Protein AF-A0A0D5LYY1-F1 (afdb_monomer_lite)

Foldseek 3Di:
DQCLQVPLDDDLLVVLQQLLCQCQVVVDDLVVVLVVNLVRHPPRDPVPSPVSSCVSNCNVVPDDHDHDDQLVCCVVPVVVCPVLCVRVVLLVLDDPVCSSPVVPDDPVCCVVSVHDECVSHDDGRPSVVSNVVSVVVVVVVCPDPVNVVVVVVCCVVPVDPPPPPPPPPPPDPPDDDDDDDPDDDDDDDDDDDDDD

pLDDT: mean 85.74, std 16.88, range [37.94, 98.5]

Secondary structure (DSSP, 8-state):
-HHHHHHS---HHHHHHHHHIIIIIS---THHHHHHHHTT-TT--HHHHHHHHHHHTTTTSSS------HHHHHHHH-TT-HHHHHH-GGGTTS-HHHHS-GGG--HHHHHHHT--BTTTBPPPP-HHHHHHHHHHHHHHHTTSHHHHHHHHHHHHHHS-S----------PPPP---PPPS--------------

Structure (mmCIF, N/CA/C/O backbone):
data_AF-A0A0D5LYY1-F1
#
_entry.id   AF-A0A0D5LYY1-F1
#
loop_
_atom_site.group_PDB
_atom_site.id
_atom_site.type_symbol
_atom_site.label_atom_id
_atom_site.label_alt_id
_atom_site.label_comp_id
_atom_site.label_asym_id
_atom_site.label_entity_id
_atom_site.label_seq_id
_atom_site.pdbx_PDB_ins_code
_atom_site.Cartn_x
_atom_site.Cartn_y
_atom_site.Cartn_z
_atom_site.occupancy
_atom_site.B_iso_or_equiv
_atom_site.auth_seq_id
_atom_site.auth_comp_id
_atom_site.auth_asym_id
_atom_site.auth_atom_id
_atom_site.pdbx_PDB_model_num
ATOM 1 N N . MET A 1 1 ? -8.764 -4.644 2.116 1.00 96.25 1 MET A N 1
ATOM 2 C CA . MET A 1 1 ? -9.431 -5.472 1.081 1.00 96.25 1 MET A CA 1
ATOM 3 C C . MET A 1 1 ? -10.939 -5.626 1.282 1.00 96.25 1 MET A C 1
ATOM 5 O O . MET A 1 1 ? -11.635 -5.626 0.280 1.00 96.25 1 MET A O 1
ATOM 9 N N . ARG A 1 2 ? -11.463 -5.716 2.519 1.00 97.75 2 ARG A N 1
ATOM 10 C CA . ARG A 1 2 ? -12.898 -5.960 2.800 1.00 97.75 2 ARG A CA 1
ATOM 11 C C . ARG A 1 2 ? -13.870 -5.054 2.035 1.00 97.75 2 ARG A C 1
ATOM 13 O O . ARG A 1 2 ? -14.788 -5.572 1.420 1.00 97.75 2 ARG A O 1
ATOM 20 N N . SER A 1 3 ? -13.602 -3.744 1.993 1.00 97.81 3 SER A N 1
ATOM 21 C CA . SER A 1 3 ? -14.394 -2.798 1.191 1.00 97.81 3 SER A CA 1
ATOM 22 C C . SER A 1 3 ? -14.497 -3.214 -0.270 1.00 97.81 3 SER A C 1
ATOM 24 O O . SER A 1 3 ? -15.598 -3.414 -0.756 1.00 97.81 3 SER A O 1
ATOM 26 N N . LEU A 1 4 ? -13.359 -3.433 -0.933 1.00 98.25 4 LEU A N 1
ATOM 27 C CA . LEU A 1 4 ? -13.321 -3.851 -2.332 1.00 98.25 4 LEU A CA 1
ATOM 28 C C . LEU A 1 4 ? -14.062 -5.175 -2.561 1.00 98.25 4 LEU A C 1
ATOM 30 O O . LEU A 1 4 ? -14.814 -5.286 -3.516 1.00 98.25 4 LEU A O 1
ATOM 34 N N . ILE A 1 5 ? -13.878 -6.164 -1.686 1.00 98.50 5 ILE A N 1
ATOM 35 C CA . ILE A 1 5 ? -14.554 -7.464 -1.817 1.00 98.50 5 ILE A CA 1
ATOM 36 C C . ILE A 1 5 ? -16.078 -7.308 -1.709 1.00 98.50 5 ILE A C 1
ATOM 38 O O . ILE A 1 5 ? -16.810 -7.980 -2.426 1.00 98.50 5 ILE A O 1
ATOM 42 N N . ALA A 1 6 ? -16.553 -6.427 -0.828 1.00 98.25 6 ALA A N 1
ATOM 43 C CA . ALA A 1 6 ? -17.979 -6.234 -0.589 1.00 98.25 6 ALA A CA 1
ATOM 44 C C . ALA A 1 6 ? -18.660 -5.328 -1.626 1.00 98.25 6 ALA A C 1
ATOM 46 O O . ALA A 1 6 ? -19.819 -5.552 -1.957 1.00 98.25 6 ALA A O 1
ATOM 47 N N . THR A 1 7 ? -17.977 -4.285 -2.108 1.00 98.19 7 THR A N 1
ATOM 48 C CA . THR A 1 7 ? -18.578 -3.256 -2.977 1.00 98.19 7 THR A CA 1
ATOM 49 C C . THR A 1 7 ? -18.173 -3.373 -4.438 1.00 98.19 7 THR A C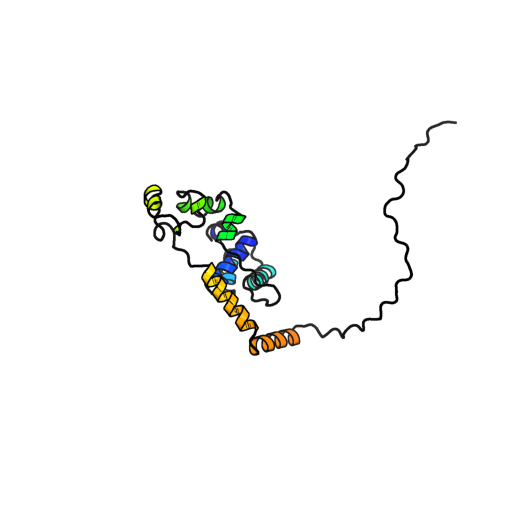 1
ATOM 51 O O . THR A 1 7 ? -18.798 -2.749 -5.289 1.00 98.19 7 THR A O 1
ATOM 54 N N . GLY A 1 8 ? -17.088 -4.089 -4.735 1.00 98.12 8 GLY A N 1
ATOM 55 C CA . GLY A 1 8 ? -16.479 -4.127 -6.060 1.00 98.12 8 GLY A CA 1
ATOM 56 C C . GLY A 1 8 ? -15.789 -2.828 -6.484 1.00 98.12 8 GLY A C 1
ATOM 57 O O . GLY A 1 8 ? -15.323 -2.722 -7.617 1.00 98.12 8 GLY A O 1
ATOM 58 N N . TRP A 1 9 ? -15.689 -1.832 -5.595 1.00 97.81 9 TRP A N 1
ATOM 59 C CA . TRP A 1 9 ? -15.168 -0.514 -5.948 1.00 97.81 9 TRP A CA 1
ATOM 60 C C . TRP A 1 9 ? -14.397 0.159 -4.812 1.00 97.81 9 TRP A C 1
ATOM 62 O O . TRP A 1 9 ? -14.837 0.209 -3.664 1.00 97.81 9 TRP A O 1
ATOM 72 N N . ILE A 1 10 ? -13.256 0.749 -5.170 1.00 97.31 10 ILE A N 1
ATOM 73 C CA . ILE A 1 10 ? -12.466 1.666 -4.339 1.00 97.31 10 ILE A CA 1
ATOM 74 C C . ILE A 1 10 ? -11.887 2.781 -5.219 1.00 97.31 10 ILE A C 1
ATOM 76 O O . ILE A 1 10 ? -11.694 2.597 -6.425 1.00 97.31 10 ILE A O 1
ATOM 80 N N . ASN A 1 11 ? -11.566 3.932 -4.626 1.00 95.31 11 ASN A N 1
ATOM 81 C CA . ASN A 1 11 ? -10.995 5.058 -5.367 1.00 95.31 11 ASN A CA 1
ATOM 82 C C . ASN A 1 11 ? -9.570 4.766 -5.884 1.00 95.31 11 ASN A C 1
ATOM 84 O O . ASN A 1 11 ? -8.878 3.862 -5.411 1.00 95.31 11 ASN A O 1
ATOM 88 N N . PHE A 1 12 ? -9.101 5.581 -6.832 1.00 93.56 12 PHE A N 1
ATOM 89 C CA . PHE A 1 12 ? -7.787 5.422 -7.468 1.00 93.56 12 PHE A CA 1
ATOM 90 C C . PHE A 1 12 ? -6.619 5.337 -6.472 1.00 93.56 12 PHE A C 1
ATOM 92 O O . PHE A 1 12 ? -5.717 4.516 -6.635 1.00 93.56 12 PHE A O 1
ATOM 99 N N . ARG A 1 13 ? -6.626 6.167 -5.425 1.00 93.81 13 ARG A N 1
ATOM 100 C CA . ARG A 1 13 ? -5.533 6.238 -4.448 1.00 93.81 13 ARG A CA 1
ATOM 101 C C . ARG A 1 13 ? -5.440 4.957 -3.623 1.00 93.81 13 ARG A C 1
ATOM 103 O O . ARG A 1 13 ? -4.344 4.448 -3.407 1.00 93.81 13 ARG A O 1
ATOM 110 N N . MET A 1 14 ? -6.583 4.380 -3.260 1.00 96.19 14 MET A N 1
ATOM 111 C CA . MET A 1 14 ? -6.645 3.070 -2.617 1.00 96.19 14 MET A CA 1
ATOM 112 C C . MET A 1 14 ? -6.189 1.945 -3.552 1.00 96.19 14 MET A C 1
ATOM 114 O O . MET A 1 14 ? -5.476 1.050 -3.107 1.00 96.19 14 MET A O 1
ATOM 118 N N . ARG A 1 15 ? -6.527 1.993 -4.850 1.00 96.56 15 ARG A N 1
ATOM 119 C CA . ARG A 1 15 ? -6.017 1.015 -5.834 1.00 96.56 15 ARG A CA 1
ATOM 120 C C . ARG A 1 15 ? -4.492 1.073 -5.926 1.00 96.56 15 ARG A C 1
ATOM 122 O O . ARG A 1 15 ? -3.829 0.042 -5.835 1.00 96.56 15 ARG A O 1
ATOM 129 N N . ALA A 1 16 ? -3.930 2.279 -6.020 1.00 95.44 16 ALA A N 1
ATOM 130 C CA . ALA A 1 16 ? -2.483 2.493 -6.024 1.00 95.44 16 ALA A CA 1
ATOM 131 C C . ALA A 1 16 ? -1.813 2.026 -4.718 1.00 95.44 16 ALA A C 1
ATOM 133 O O . ALA A 1 16 ? -0.714 1.470 -4.757 1.00 95.44 16 ALA A O 1
ATOM 134 N N . MET A 1 17 ? -2.483 2.202 -3.575 1.00 96.25 17 MET A N 1
ATOM 135 C CA . MET A 1 17 ? -2.038 1.692 -2.277 1.00 96.25 17 MET A CA 1
ATOM 136 C C . MET A 1 17 ? -1.996 0.161 -2.237 1.00 96.25 17 MET A C 1
ATOM 138 O O . MET A 1 17 ? -1.004 -0.391 -1.772 1.00 96.25 17 MET A O 1
ATOM 142 N N . LEU A 1 18 ? -3.014 -0.529 -2.763 1.00 97.19 18 LEU A N 1
ATOM 143 C CA . LEU A 1 18 ? -3.020 -1.995 -2.829 1.00 97.19 18 LEU A CA 1
ATOM 144 C C . LEU A 1 18 ? -1.884 -2.534 -3.701 1.00 97.19 18 LEU A C 1
ATOM 146 O O . LEU A 1 18 ? -1.183 -3.452 -3.283 1.00 97.19 18 LEU A O 1
ATOM 150 N N . ILE A 1 19 ? -1.662 -1.931 -4.873 1.00 97.19 19 ILE A N 1
ATOM 151 C CA . ILE A 1 19 ? -0.533 -2.305 -5.732 1.00 97.19 19 ILE A CA 1
ATOM 152 C C . ILE A 1 19 ? 0.796 -2.022 -5.036 1.00 97.19 19 ILE A C 1
ATOM 154 O O . ILE A 1 19 ? 1.646 -2.902 -5.002 1.00 97.19 19 ILE A O 1
ATOM 158 N N . SER A 1 20 ? 0.951 -0.852 -4.408 1.00 95.94 20 SER A N 1
ATOM 159 C CA . SER A 1 20 ? 2.178 -0.512 -3.677 1.00 95.94 20 SER A CA 1
ATOM 160 C C . SER A 1 20 ? 2.471 -1.499 -2.551 1.00 95.94 20 SER A C 1
ATOM 162 O O . SER A 1 20 ? 3.618 -1.898 -2.367 1.00 95.94 20 SER A O 1
ATOM 164 N N . HIS A 1 21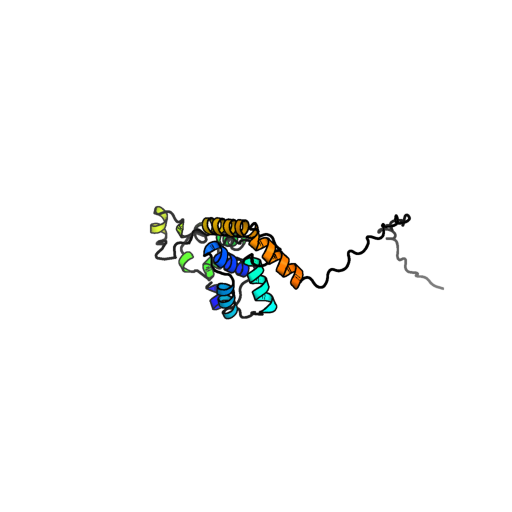 ? 1.441 -1.902 -1.806 1.00 96.31 21 HIS A N 1
ATOM 165 C CA . HIS A 1 21 ? 1.569 -2.898 -0.752 1.00 96.31 21 HIS A CA 1
ATOM 166 C C . HIS A 1 21 ? 1.991 -4.259 -1.312 1.00 96.31 21 HIS A C 1
ATOM 168 O O . HIS A 1 21 ? 2.935 -4.853 -0.804 1.00 96.31 21 HIS A O 1
ATOM 174 N N . ALA A 1 22 ? 1.374 -4.717 -2.402 1.00 96.88 22 ALA A N 1
ATOM 175 C CA . ALA A 1 22 ? 1.731 -5.987 -3.025 1.00 96.88 22 ALA A CA 1
ATOM 176 C C . ALA A 1 22 ? 3.163 -5.993 -3.594 1.00 96.88 22 ALA A C 1
ATOM 178 O O . ALA A 1 22 ? 3.910 -6.938 -3.366 1.00 96.88 22 ALA A O 1
ATOM 179 N N . THR A 1 23 ? 3.572 -4.943 -4.309 1.00 95.81 23 THR A N 1
ATOM 180 C CA . THR A 1 23 ? 4.859 -4.938 -5.023 1.00 95.81 23 THR A CA 1
ATOM 181 C C . THR A 1 23 ? 6.030 -4.522 -4.143 1.00 95.81 23 THR A C 1
ATOM 183 O O . THR A 1 23 ? 7.103 -5.098 -4.251 1.00 95.81 23 THR A O 1
ATOM 186 N N . PHE A 1 24 ? 5.845 -3.526 -3.273 1.00 95.69 24 PHE A N 1
ATOM 187 C CA . PHE A 1 24 ? 6.922 -2.984 -2.436 1.00 95.69 24 PHE A CA 1
ATOM 188 C C . PHE A 1 24 ? 6.827 -3.414 -0.976 1.00 95.69 24 PHE A C 1
ATOM 190 O O . PHE A 1 24 ? 7.827 -3.343 -0.281 1.00 95.69 24 PHE A O 1
ATOM 197 N N . GLY A 1 25 ? 5.655 -3.832 -0.500 1.00 95.50 25 GLY A N 1
ATOM 198 C CA . GLY A 1 25 ? 5.505 -4.390 0.845 1.00 95.50 25 GLY A CA 1
ATOM 199 C C . GLY A 1 25 ? 5.737 -5.896 0.901 1.00 95.50 25 GLY A C 1
ATOM 200 O O . GLY A 1 25 ? 6.230 -6.386 1.906 1.00 95.50 25 GLY A O 1
ATOM 201 N N . LEU A 1 26 ? 5.380 -6.620 -0.165 1.00 95.06 26 LEU A N 1
ATOM 202 C CA . LEU A 1 26 ? 5.454 -8.087 -0.219 1.00 95.06 26 LEU A CA 1
ATOM 203 C C . LEU A 1 26 ? 6.391 -8.616 -1.318 1.00 95.06 26 LEU A C 1
ATOM 205 O O . LEU A 1 26 ? 6.574 -9.825 -1.425 1.00 95.06 26 LEU A O 1
ATOM 209 N N . GLY A 1 27 ? 6.954 -7.745 -2.162 1.00 94.19 27 GLY A N 1
ATOM 210 C CA . GLY A 1 27 ? 7.862 -8.157 -3.240 1.00 94.19 27 GLY A CA 1
ATOM 211 C C . GLY A 1 27 ? 7.199 -8.937 -4.380 1.00 94.19 27 GLY A C 1
ATOM 212 O O . GLY A 1 27 ? 7.883 -9.623 -5.137 1.00 94.19 27 GLY A O 1
ATOM 213 N N . LEU A 1 28 ? 5.870 -8.875 -4.518 1.00 96.06 28 LEU A N 1
ATOM 214 C CA . LEU A 1 28 ? 5.150 -9.644 -5.533 1.00 96.06 28 LEU A CA 1
ATOM 215 C C . LEU A 1 28 ? 5.335 -9.042 -6.929 1.00 96.06 28 LEU A C 1
ATOM 217 O O . LEU A 1 28 ? 5.277 -7.823 -7.121 1.00 96.06 28 LEU A O 1
ATOM 221 N N . HIS A 1 29 ? 5.466 -9.906 -7.938 1.00 95.69 29 HIS A N 1
ATOM 222 C CA . HIS A 1 29 ? 5.409 -9.474 -9.331 1.00 95.69 29 HIS A CA 1
ATOM 223 C C . HIS A 1 29 ? 4.020 -8.905 -9.644 1.00 95.69 29 HIS A C 1
ATOM 225 O O . HIS A 1 29 ? 3.015 -9.549 -9.360 1.00 95.69 29 HIS A O 1
ATOM 231 N N . TRP A 1 30 ? 3.958 -7.722 -10.265 1.00 95.69 30 TRP A N 1
ATOM 232 C CA . TRP A 1 30 ? 2.731 -6.925 -10.442 1.00 95.69 30 TRP A CA 1
ATOM 233 C C . TRP A 1 30 ? 1.571 -7.655 -11.130 1.00 95.69 30 TRP A C 1
ATOM 235 O O . TRP A 1 30 ? 0.412 -7.295 -10.930 1.00 95.69 30 TRP A O 1
ATOM 245 N N . TYR A 1 31 ? 1.874 -8.663 -11.947 1.00 97.12 31 TYR A N 1
ATOM 246 C CA . TYR A 1 31 ? 0.876 -9.402 -12.714 1.00 97.12 31 TYR A CA 1
ATOM 247 C C . TYR A 1 31 ? -0.096 -10.186 -11.819 1.00 97.12 31 TYR A C 1
ATOM 249 O O . TYR A 1 31 ? -1.302 -10.148 -12.047 1.00 97.12 31 TYR A O 1
ATOM 257 N N . GLU A 1 32 ? 0.402 -10.815 -10.752 1.00 97.44 32 GLU A N 1
ATOM 258 C CA . GLU A 1 32 ? -0.414 -11.581 -9.798 1.00 97.44 32 GLU A CA 1
ATOM 259 C C . GLU A 1 32 ? -1.477 -10.710 -9.088 1.00 97.44 32 GLU A C 1
ATOM 261 O O . GLU A 1 32 ? -2.675 -10.997 -9.210 1.00 97.44 32 GLU A O 1
ATOM 266 N N . PRO A 1 33 ? -1.121 -9.591 -8.416 1.00 97.69 33 PRO A N 1
ATOM 267 C CA . PRO A 1 33 ? -2.115 -8.701 -7.829 1.00 97.69 33 PRO A CA 1
ATOM 268 C C . PRO A 1 33 ? -2.985 -8.021 -8.895 1.00 97.69 33 PRO A C 1
ATOM 270 O O . PRO A 1 33 ? -4.155 -7.762 -8.621 1.00 97.69 33 PRO A O 1
ATOM 273 N N . ALA A 1 34 ? -2.484 -7.773 -10.115 1.00 97.88 34 ALA A N 1
ATOM 274 C CA . ALA A 1 34 ? -3.314 -7.253 -11.204 1.00 97.88 34 ALA A CA 1
ATOM 275 C C . ALA A 1 34 ? -4.463 -8.211 -11.544 1.00 97.88 34 ALA A C 1
ATOM 277 O O . ALA A 1 34 ? -5.607 -7.766 -11.643 1.00 97.88 34 ALA A O 1
ATOM 278 N N . LEU A 1 35 ? -4.175 -9.507 -11.694 1.00 98.06 35 LEU A N 1
ATOM 279 C CA . LEU A 1 35 ? -5.185 -10.529 -11.973 1.00 98.06 35 LEU A CA 1
ATOM 280 C C . LEU A 1 35 ? -6.162 -10.702 -10.814 1.00 98.06 35 LEU A C 1
ATOM 282 O O . LEU A 1 35 ? -7.363 -10.837 -11.039 1.00 98.06 35 LEU A O 1
ATOM 286 N N . HIS A 1 36 ? -5.664 -10.687 -9.577 1.00 98.12 36 HIS A N 1
ATOM 287 C CA . HIS A 1 36 ? -6.523 -10.784 -8.402 1.00 98.12 36 HIS A CA 1
ATOM 288 C C . HIS A 1 36 ? -7.508 -9.611 -8.331 1.00 98.12 36 HIS A C 1
ATOM 290 O O . HIS A 1 36 ? -8.710 -9.823 -8.204 1.00 98.12 36 HIS A O 1
ATOM 296 N N . LEU A 1 37 ? -7.016 -8.378 -8.475 1.00 98.12 37 LEU A N 1
ATOM 297 C CA . LEU A 1 37 ? -7.851 -7.181 -8.406 1.00 98.12 37 LEU A CA 1
ATOM 298 C C . LEU A 1 37 ? -8.830 -7.073 -9.581 1.00 98.12 37 LEU A C 1
ATOM 300 O O . LEU A 1 37 ? -9.963 -6.649 -9.378 1.00 98.12 37 LEU A O 1
ATOM 304 N N . ALA A 1 38 ? -8.436 -7.508 -10.782 1.00 97.75 38 ALA A N 1
ATOM 305 C CA . ALA A 1 38 ? -9.315 -7.531 -11.954 1.00 97.75 38 ALA A CA 1
ATOM 306 C C . ALA A 1 38 ? -10.601 -8.341 -11.717 1.00 97.75 38 ALA A C 1
ATOM 308 O O . ALA A 1 38 ? -11.657 -7.972 -12.213 1.00 97.75 38 ALA A O 1
ATOM 309 N N . ARG A 1 39 ? -10.527 -9.416 -10.920 1.00 98.06 39 ARG A N 1
ATOM 310 C CA . ARG A 1 39 ? -11.686 -10.258 -10.571 1.00 98.06 39 ARG A CA 1
ATOM 311 C C . ARG A 1 39 ? -12.615 -9.627 -9.533 1.00 98.06 39 ARG A C 1
ATOM 313 O O . ARG A 1 39 ? -13.723 -10.116 -9.354 1.00 98.06 39 ARG A O 1
ATOM 320 N N . LEU A 1 40 ? -12.155 -8.598 -8.820 1.00 98.25 40 LEU A N 1
ATOM 321 C CA . LEU A 1 40 ? -12.923 -7.936 -7.764 1.00 98.25 40 LEU A CA 1
ATOM 322 C C . LEU A 1 40 ? -13.612 -6.659 -8.248 1.00 98.25 40 LEU A C 1
ATOM 324 O O . LEU A 1 40 ? -14.617 -6.266 -7.670 1.00 98.25 40 LEU A O 1
ATOM 328 N N . PHE A 1 41 ? -13.069 -5.989 -9.264 1.00 98.38 41 PHE A N 1
ATOM 329 C CA . PHE A 1 41 ? -13.588 -4.700 -9.709 1.00 98.38 41 PHE A CA 1
ATOM 330 C C . PHE A 1 41 ? -14.844 -4.839 -10.572 1.00 98.38 41 PHE A C 1
ATOM 332 O O . PHE A 1 41 ? -14.814 -5.462 -11.630 1.00 98.38 41 PHE A O 1
ATOM 339 N N . THR A 1 42 ? -15.929 -4.176 -10.170 1.00 97.88 42 THR A N 1
ATOM 340 C CA . THR A 1 42 ? -17.150 -4.059 -10.989 1.00 97.88 42 THR A CA 1
ATOM 341 C C . THR A 1 42 ? -16.969 -3.100 -12.162 1.00 97.88 42 THR A C 1
ATOM 343 O O . THR A 1 42 ? -17.692 -3.186 -13.147 1.00 97.88 42 THR A O 1
ATOM 346 N N . ASP A 1 43 ? -16.001 -2.187 -12.057 1.00 97.38 43 ASP A N 1
ATOM 347 C CA . ASP A 1 43 ? -15.598 -1.232 -13.091 1.00 97.38 43 ASP A CA 1
ATOM 348 C C . ASP A 1 43 ? -14.326 -1.674 -13.832 1.00 97.38 43 ASP A C 1
ATOM 350 O O . ASP A 1 43 ? -13.559 -0.842 -14.320 1.00 97.38 43 ASP A O 1
ATOM 354 N N . PHE A 1 44 ? -14.063 -2.985 -13.881 1.00 97.69 44 PHE A N 1
ATOM 355 C CA . PHE A 1 44 ? -12.888 -3.516 -14.557 1.00 97.69 44 PHE A CA 1
ATOM 356 C C . PHE A 1 44 ? -12.921 -3.208 -16.056 1.00 97.69 44 PHE A C 1
ATOM 358 O O . PHE A 1 44 ? -13.800 -3.658 -16.790 1.00 97.69 44 PHE A O 1
ATOM 365 N N . GLU A 1 45 ? -11.890 -2.506 -16.515 1.00 97.62 45 GLU A N 1
ATOM 366 C CA . GLU A 1 45 ? -11.606 -2.309 -17.929 1.00 97.62 45 GLU A CA 1
ATOM 367 C C . GLU A 1 45 ? -10.105 -2.575 -18.149 1.00 97.62 45 GLU A C 1
ATOM 369 O O . GLU A 1 45 ? -9.269 -1.946 -17.488 1.00 97.62 45 GLU A O 1
ATOM 374 N N . PRO A 1 46 ? -9.726 -3.540 -19.008 1.00 97.12 46 PRO A N 1
ATOM 375 C CA . PRO A 1 46 ? -8.335 -3.970 -19.149 1.00 97.12 46 PRO A CA 1
ATOM 376 C C . PRO A 1 46 ? -7.404 -2.873 -19.688 1.00 97.12 46 PRO A C 1
ATOM 378 O O . PRO A 1 46 ? -6.248 -2.803 -19.258 1.00 97.12 46 PRO A O 1
ATOM 381 N N . GLY A 1 47 ? -7.883 -2.015 -20.594 1.00 96.94 47 GLY A N 1
ATOM 382 C CA . GLY A 1 47 ? -7.126 -0.903 -21.173 1.00 96.94 47 GLY A CA 1
ATOM 383 C C . GLY A 1 47 ? -6.738 0.180 -20.162 1.00 96.94 47 GLY A C 1
ATOM 384 O O . GLY A 1 47 ? -5.733 0.864 -20.346 1.00 96.94 47 GLY A O 1
ATOM 385 N N . ILE A 1 48 ? -7.477 0.304 -19.063 1.00 95.38 48 ILE A N 1
ATOM 386 C CA . ILE A 1 48 ? -7.206 1.219 -17.957 1.00 95.38 48 ILE A CA 1
ATOM 387 C C . ILE A 1 48 ? -6.452 0.488 -16.844 1.00 95.38 48 ILE A C 1
ATOM 389 O O . ILE A 1 48 ? -5.428 0.979 -16.361 1.00 95.38 48 ILE A O 1
ATOM 393 N N . HIS A 1 49 ? -6.925 -0.694 -16.445 1.00 97.12 49 HIS A N 1
ATOM 394 C CA . HIS A 1 49 ? -6.428 -1.417 -15.273 1.00 97.12 49 HIS A CA 1
ATOM 395 C C . HIS A 1 49 ? -4.958 -1.806 -15.406 1.00 97.12 49 HIS A C 1
ATOM 397 O O . HIS A 1 49 ? -4.150 -1.457 -14.545 1.00 97.12 49 HIS A O 1
ATOM 403 N N . TYR A 1 50 ? -4.574 -2.495 -16.483 1.00 96.69 50 TYR A N 1
ATOM 404 C CA . TYR A 1 50 ? -3.207 -3.008 -16.597 1.00 96.69 50 TYR A CA 1
ATOM 405 C C . TYR A 1 50 ? -2.155 -1.897 -16.713 1.00 96.69 50 TYR A C 1
ATOM 407 O O . TYR A 1 50 ? -1.175 -1.958 -15.963 1.00 96.69 50 TYR A O 1
ATOM 415 N N . PRO A 1 51 ? -2.337 -0.847 -17.541 1.00 94.06 51 PRO A N 1
ATOM 416 C CA . PRO A 1 51 ? -1.386 0.262 -17.578 1.00 94.06 51 PRO A CA 1
ATOM 417 C C . PRO A 1 51 ? -1.279 0.998 -16.239 1.00 94.06 51 PRO A C 1
ATOM 419 O O . PRO A 1 51 ? -0.177 1.365 -15.822 1.00 94.06 51 PRO A O 1
ATOM 422 N N . GLN A 1 52 ? -2.396 1.178 -15.523 1.00 93.44 52 GLN A N 1
ATOM 423 C CA . GLN A 1 52 ? -2.374 1.781 -14.191 1.00 93.44 52 GLN A CA 1
ATOM 424 C C . GLN A 1 52 ? -1.604 0.915 -13.191 1.00 93.44 52 GLN A C 1
ATOM 426 O O . GLN A 1 52 ? -0.749 1.441 -12.477 1.00 93.44 52 GLN A O 1
ATOM 431 N N . VAL A 1 53 ? -1.843 -0.399 -13.155 1.00 95.62 53 VAL A N 1
ATOM 432 C CA . VAL A 1 53 ? -1.110 -1.305 -12.261 1.00 95.62 53 VAL A CA 1
ATOM 433 C C . VAL A 1 53 ? 0.382 -1.309 -12.587 1.00 95.62 53 VAL A C 1
ATOM 435 O O . VAL A 1 53 ? 1.197 -1.155 -11.681 1.00 95.62 53 VAL A O 1
ATOM 438 N N . GLN A 1 54 ? 0.757 -1.404 -13.864 1.00 94.12 54 GLN A N 1
ATOM 439 C CA . GLN A 1 54 ? 2.156 -1.350 -14.295 1.00 94.12 54 GLN A CA 1
ATOM 440 C C . GLN A 1 54 ? 2.836 -0.043 -13.879 1.00 94.12 54 GLN A C 1
ATOM 442 O O . GLN A 1 54 ? 3.976 -0.056 -13.412 1.00 94.12 54 GLN A O 1
ATOM 447 N N . MET A 1 55 ? 2.140 1.089 -14.008 1.00 92.38 55 MET A N 1
ATOM 448 C CA . MET A 1 55 ? 2.662 2.380 -13.570 1.00 92.38 55 MET A CA 1
ATOM 449 C C . MET A 1 55 ? 2.900 2.402 -12.053 1.00 92.38 55 MET A C 1
ATOM 451 O O . MET A 1 55 ? 3.970 2.826 -11.618 1.00 92.38 55 MET A O 1
ATOM 455 N N . GLN A 1 56 ? 1.941 1.927 -11.251 1.00 93.25 56 GLN A N 1
ATOM 456 C CA . GLN A 1 56 ? 2.053 1.934 -9.785 1.00 93.25 56 GLN A CA 1
ATOM 457 C C . GLN A 1 56 ? 3.045 0.896 -9.252 1.00 93.25 56 GLN A C 1
ATOM 459 O O . GLN A 1 56 ? 3.678 1.122 -8.227 1.00 93.25 56 GLN A O 1
ATOM 464 N N . ALA A 1 57 ? 3.243 -0.203 -9.974 1.00 93.94 57 ALA A N 1
ATOM 465 C CA . ALA A 1 57 ? 4.267 -1.197 -9.681 1.00 93.94 57 ALA A CA 1
ATOM 466 C C . ALA A 1 57 ? 5.687 -0.747 -10.071 1.00 93.94 57 ALA A C 1
ATOM 468 O O . ALA A 1 57 ? 6.661 -1.432 -9.770 1.00 93.94 57 ALA A O 1
ATOM 469 N N . GLY A 1 58 ? 5.829 0.380 -10.780 1.00 90.31 58 GLY A N 1
ATOM 470 C CA . GLY A 1 58 ? 7.116 0.834 -11.304 1.00 90.31 58 GLY A CA 1
ATOM 471 C C . GLY A 1 58 ? 7.618 0.046 -12.521 1.00 90.31 58 GLY A C 1
ATOM 472 O O . GLY A 1 58 ? 8.809 0.101 -12.822 1.00 90.31 58 GLY A O 1
ATOM 473 N N . ALA A 1 59 ? 6.745 -0.658 -13.241 1.00 88.44 59 ALA A N 1
ATOM 474 C CA . ALA A 1 59 ? 7.115 -1.475 -14.398 1.00 88.44 59 ALA A CA 1
ATOM 475 C C . ALA A 1 59 ? 7.343 -0.655 -15.684 1.00 88.44 59 ALA A C 1
ATOM 477 O O . ALA A 1 59 ? 8.071 -1.093 -16.567 1.00 88.44 59 ALA A O 1
ATOM 478 N N . THR A 1 60 ? 6.767 0.548 -15.802 1.00 81.31 60 THR A N 1
ATOM 479 C CA . THR A 1 60 ? 6.807 1.333 -17.054 1.00 81.31 60 THR A CA 1
ATOM 480 C C . THR A 1 60 ? 8.105 2.118 -17.281 1.00 81.31 60 THR A C 1
ATOM 482 O O . THR A 1 60 ? 8.299 2.658 -18.365 1.00 81.31 60 THR A O 1
ATOM 485 N N . GLY A 1 61 ? 8.993 2.220 -16.283 1.00 68.75 61 GLY A N 1
ATOM 486 C CA . GLY A 1 61 ? 10.335 2.821 -16.404 1.00 68.75 61 GLY A CA 1
ATOM 487 C C . GLY A 1 61 ? 10.411 4.333 -16.692 1.00 68.75 61 GLY A C 1
ATOM 488 O O . GLY A 1 61 ? 11.470 4.923 -16.502 1.00 68.75 61 GLY A O 1
ATOM 489 N N . THR A 1 62 ? 9.315 4.976 -17.101 1.00 65.25 62 THR A N 1
ATOM 490 C CA . THR A 1 62 ? 9.268 6.381 -17.550 1.00 65.25 62 THR A CA 1
ATOM 491 C C . THR A 1 62 ? 8.975 7.385 -16.439 1.00 65.25 62 THR A C 1
ATOM 493 O O . THR A 1 62 ? 9.452 8.516 -16.484 1.00 65.25 62 THR A O 1
ATOM 496 N N . ASN A 1 63 ? 8.207 6.981 -15.427 1.00 69.44 63 ASN A N 1
ATOM 497 C CA . ASN A 1 63 ? 7.814 7.844 -14.316 1.00 69.44 63 ASN A CA 1
ATOM 498 C C .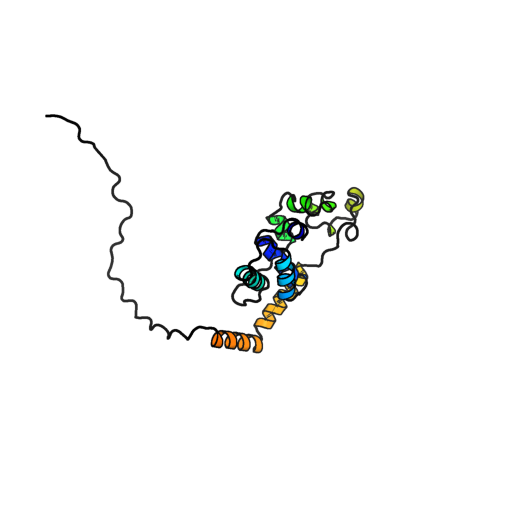 ASN A 1 63 ? 8.677 7.601 -13.075 1.00 69.44 63 ASN A C 1
ATOM 500 O O . ASN A 1 63 ? 9.169 6.493 -12.834 1.00 69.44 63 ASN A O 1
ATOM 504 N N . ALA A 1 64 ? 8.806 8.640 -12.245 1.00 76.94 64 ALA A N 1
ATOM 505 C CA . ALA A 1 64 ? 9.363 8.495 -10.907 1.00 76.94 64 ALA A CA 1
ATOM 506 C C . ALA A 1 64 ? 8.580 7.427 -10.129 1.00 76.94 64 ALA A C 1
ATOM 508 O O . ALA A 1 64 ? 7.350 7.372 -10.192 1.00 76.94 64 ALA A O 1
ATOM 509 N N . LEU A 1 65 ? 9.303 6.582 -9.395 1.00 85.19 65 LEU A N 1
ATOM 510 C CA . LEU A 1 65 ? 8.722 5.484 -8.634 1.00 85.19 65 LEU A CA 1
ATOM 511 C C . LEU A 1 65 ? 7.870 6.034 -7.483 1.00 85.19 65 LEU A C 1
ATOM 513 O O . LEU A 1 65 ? 8.399 6.577 -6.512 1.00 85.19 65 LEU A O 1
ATOM 517 N N . ARG A 1 66 ? 6.548 5.901 -7.594 1.00 87.94 66 ARG A N 1
ATOM 518 C CA . ARG A 1 66 ? 5.594 6.332 -6.566 1.00 87.94 66 ARG A CA 1
ATOM 519 C C . ARG A 1 66 ? 5.192 5.131 -5.729 1.00 87.94 66 ARG A C 1
ATOM 521 O O . ARG A 1 66 ? 4.661 4.168 -6.260 1.00 87.94 66 ARG A O 1
ATOM 528 N N . VAL A 1 67 ? 5.440 5.203 -4.425 1.00 92.69 67 VAL A N 1
ATOM 529 C CA . VAL A 1 67 ? 5.084 4.135 -3.483 1.00 92.69 67 VAL A CA 1
ATOM 530 C C . VAL A 1 67 ? 4.217 4.716 -2.389 1.00 92.69 67 VAL A C 1
ATOM 532 O O . VAL A 1 67 ? 4.624 5.650 -1.697 1.00 92.69 67 VAL A O 1
ATOM 535 N N . TYR A 1 68 ? 3.018 4.166 -2.263 1.00 94.50 68 TYR A N 1
ATOM 536 C CA . TYR A 1 68 ? 1.991 4.641 -1.351 1.00 94.50 68 TYR A CA 1
ATOM 537 C C . TYR A 1 68 ? 2.095 3.878 -0.032 1.00 94.50 68 TYR A C 1
ATOM 539 O O . TYR A 1 68 ? 1.855 2.675 0.003 1.00 94.50 68 TYR A O 1
ATOM 547 N N . ASN A 1 69 ? 2.457 4.582 1.044 1.00 92.81 69 ASN A N 1
ATOM 548 C CA . ASN A 1 69 ? 2.509 4.010 2.389 1.00 92.81 69 ASN A CA 1
ATOM 549 C C . ASN A 1 69 ? 1.089 3.899 2.975 1.00 92.81 69 ASN A C 1
ATOM 551 O O . ASN A 1 69 ? 0.469 4.949 3.160 1.00 92.81 69 ASN A O 1
ATOM 555 N N . PRO A 1 70 ? 0.581 2.687 3.286 1.00 92.00 70 PRO A N 1
ATOM 556 C CA . PRO A 1 70 ? -0.775 2.499 3.801 1.00 92.00 70 PRO A CA 1
ATOM 557 C C . PRO A 1 70 ? -1.078 3.290 5.074 1.00 92.00 70 PRO A C 1
ATOM 559 O O . PRO A 1 70 ? -2.175 3.820 5.215 1.00 92.00 70 PRO A O 1
ATOM 562 N N . ILE A 1 71 ? -0.090 3.428 5.959 1.00 91.81 71 ILE A N 1
ATOM 563 C CA . ILE A 1 71 ? -0.229 4.191 7.200 1.00 91.81 71 ILE A CA 1
ATOM 564 C C . ILE A 1 71 ? -0.459 5.663 6.899 1.00 91.81 71 ILE A C 1
ATOM 566 O O . ILE A 1 71 ? -1.441 6.244 7.348 1.00 91.81 71 ILE A O 1
ATOM 570 N N . LYS A 1 72 ? 0.409 6.241 6.067 1.00 93.12 72 LYS A N 1
ATOM 571 C CA . LYS A 1 72 ? 0.269 7.636 5.659 1.00 93.12 72 LYS A CA 1
ATOM 572 C C . LYS A 1 72 ? -1.045 7.874 4.911 1.00 93.12 72 LYS A C 1
ATOM 574 O O . LYS A 1 72 ? -1.638 8.935 5.032 1.00 93.12 72 LYS A O 1
ATOM 579 N N . GLN A 1 73 ? -1.510 6.899 4.125 1.00 93.12 73 GLN A N 1
ATOM 580 C CA . GLN A 1 73 ? -2.805 7.011 3.453 1.00 93.12 73 GLN A CA 1
ATOM 581 C C . GLN A 1 73 ? -3.968 7.072 4.440 1.00 93.12 73 GLN A C 1
ATOM 583 O O . GLN A 1 73 ? -4.868 7.878 4.219 1.00 93.12 73 GLN A O 1
ATOM 588 N N . ALA A 1 74 ? -3.940 6.257 5.497 1.00 91.94 74 ALA A N 1
ATOM 589 C CA . ALA A 1 74 ? -4.940 6.309 6.555 1.00 91.94 74 ALA A CA 1
ATOM 590 C C . ALA A 1 74 ? -4.895 7.658 7.289 1.00 91.94 74 ALA A C 1
ATOM 592 O O . ALA A 1 74 ? -5.917 8.323 7.378 1.00 91.94 74 ALA A O 1
ATOM 593 N N . GLU A 1 75 ? -3.711 8.113 7.706 1.00 92.06 75 GLU A N 1
ATOM 594 C CA . GLU A 1 75 ? -3.535 9.403 8.395 1.00 92.06 75 GLU A CA 1
ATOM 595 C C . GLU A 1 75 ? -4.005 10.598 7.538 1.00 92.06 75 GLU A C 1
ATOM 597 O O . GLU A 1 75 ? -4.682 11.490 8.037 1.00 92.06 75 GLU A O 1
ATOM 602 N N . ASP A 1 76 ? -3.683 10.607 6.239 1.00 93.88 76 ASP A N 1
ATOM 603 C CA . ASP A 1 76 ? -4.005 11.727 5.347 1.00 93.88 76 ASP A CA 1
ATOM 604 C C . ASP A 1 76 ? -5.473 11.714 4.849 1.00 93.88 76 ASP A C 1
ATOM 606 O O . ASP A 1 76 ? -5.982 12.763 4.461 1.00 93.88 76 ASP A O 1
ATOM 610 N N . ASN A 1 77 ? -6.132 10.546 4.752 1.00 94.31 77 ASN A N 1
ATOM 611 C CA . ASN A 1 77 ? -7.425 10.399 4.045 1.00 94.31 77 ASN A CA 1
ATOM 612 C C . ASN A 1 77 ? -8.550 9.775 4.886 1.00 94.31 77 ASN A C 1
ATOM 614 O O . ASN A 1 77 ? -9.681 9.716 4.410 1.00 94.31 77 ASN A O 1
ATOM 618 N N . ASP A 1 78 ? -8.255 9.299 6.093 1.00 94.75 78 ASP A N 1
ATOM 619 C CA . ASP A 1 78 ? -9.234 8.800 7.064 1.00 94.75 78 ASP A CA 1
ATOM 620 C C . ASP A 1 78 ? -8.943 9.403 8.454 1.00 94.75 78 ASP A C 1
ATOM 622 O O . ASP A 1 78 ? -8.694 8.657 9.404 1.00 94.75 78 ASP A O 1
ATOM 626 N N . PRO A 1 79 ? -8.912 10.750 8.588 1.00 94.75 79 PRO A N 1
ATOM 627 C CA . PRO A 1 79 ? -8.4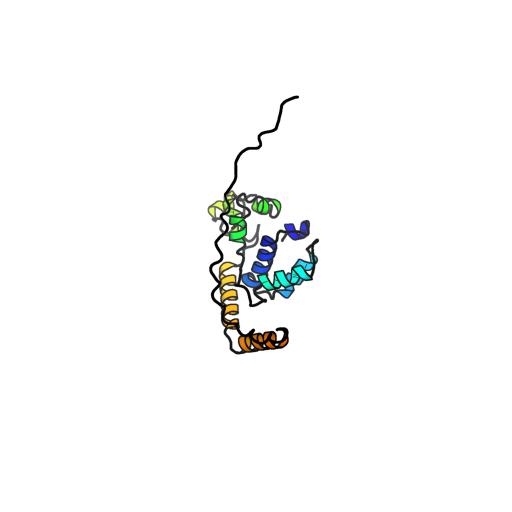86 11.419 9.820 1.00 94.75 79 PRO A CA 1
ATOM 628 C C . PRO A 1 79 ? -9.363 11.059 11.024 1.00 94.75 79 PRO A C 1
ATOM 630 O O . PRO A 1 79 ? -8.846 10.952 12.129 1.00 94.75 79 PRO A O 1
ATOM 633 N N . ASP A 1 80 ? -10.655 10.809 10.798 1.00 95.12 80 ASP A N 1
ATOM 634 C CA . ASP A 1 80 ? -11.622 10.409 11.828 1.00 95.12 80 ASP A CA 1
ATOM 635 C C . ASP A 1 80 ? -11.731 8.877 11.987 1.00 95.12 80 ASP A C 1
ATOM 637 O O . ASP A 1 80 ? -12.452 8.368 12.850 1.00 95.12 80 ASP A O 1
ATOM 641 N N . GLY A 1 81 ? -11.003 8.107 11.167 1.00 94.12 81 GLY A N 1
ATOM 642 C CA . GLY A 1 81 ? -10.975 6.645 11.223 1.00 94.12 81 GLY A CA 1
ATOM 643 C C . GLY A 1 81 ? -12.305 5.977 10.864 1.00 94.12 81 GLY A C 1
ATOM 644 O O . GLY A 1 81 ? -12.542 4.835 11.276 1.00 94.12 81 GLY A O 1
ATOM 645 N N . GLU A 1 82 ? -13.200 6.677 10.164 1.00 95.69 82 GLU A N 1
ATOM 646 C CA . GLU A 1 82 ? -14.529 6.189 9.794 1.00 95.69 82 GLU A CA 1
ATOM 647 C C . GLU A 1 82 ? -14.450 5.045 8.785 1.00 95.69 82 GLU A C 1
ATOM 649 O O . GLU A 1 82 ? -15.204 4.068 8.880 1.00 95.69 82 GLU A O 1
ATOM 654 N N . PHE A 1 83 ? -13.532 5.139 7.819 1.00 95.62 83 PHE A N 1
ATOM 655 C CA . PHE A 1 83 ? -13.359 4.093 6.822 1.00 95.62 83 PHE A CA 1
ATOM 656 C C . PHE A 1 83 ? -12.846 2.811 7.482 1.00 95.62 83 PHE A C 1
ATOM 658 O O . PHE A 1 83 ? -13.397 1.729 7.245 1.00 95.62 83 PHE A O 1
ATOM 665 N N . VAL A 1 84 ? -11.825 2.922 8.339 1.00 95.25 84 VAL A N 1
ATOM 666 C CA . VAL A 1 84 ? -11.311 1.786 9.115 1.00 95.25 84 VAL A CA 1
ATOM 667 C C . VAL A 1 84 ? -12.394 1.219 10.030 1.00 95.25 84 VAL A C 1
ATOM 669 O O . VAL A 1 84 ? -12.592 0.009 10.025 1.00 95.25 84 VAL A O 1
ATOM 672 N N . ALA A 1 85 ? -13.150 2.056 10.745 1.00 95.00 85 ALA A N 1
ATOM 673 C CA . ALA A 1 85 ? -14.222 1.600 11.630 1.00 95.00 85 ALA A CA 1
ATOM 674 C C . ALA A 1 85 ? -15.307 0.804 10.890 1.00 95.00 85 ALA A C 1
ATOM 676 O O . ALA A 1 85 ? -15.762 -0.232 11.374 1.00 95.00 85 ALA A O 1
ATOM 677 N N . ARG A 1 86 ? -15.696 1.260 9.694 1.00 96.69 86 ARG A N 1
ATOM 678 C CA . ARG A 1 86 ? -16.713 0.595 8.871 1.00 96.69 86 ARG A CA 1
ATOM 679 C C . ARG A 1 86 ? -16.258 -0.771 8.368 1.00 96.69 86 ARG A C 1
ATOM 681 O O . ARG A 1 86 ? -17.047 -1.710 8.345 1.00 96.69 86 ARG A O 1
ATOM 688 N N . TRP A 1 87 ? -15.014 -0.873 7.904 1.00 97.06 87 TRP A N 1
ATOM 689 C CA . TRP A 1 87 ? -14.535 -2.068 7.205 1.00 97.06 87 TRP A CA 1
ATOM 690 C C . TRP A 1 87 ? -13.719 -3.017 8.081 1.00 97.06 87 TRP A C 1
ATOM 692 O O . TRP A 1 87 ? -13.544 -4.178 7.711 1.00 97.06 87 TRP A O 1
ATOM 702 N N . VAL A 1 88 ? -13.231 -2.556 9.228 1.00 96.12 88 VAL A N 1
ATOM 703 C CA . VAL A 1 88 ? -12.433 -3.320 10.191 1.00 96.12 88 VAL A CA 1
ATOM 704 C C . VAL A 1 88 ? -13.015 -3.126 11.600 1.00 96.12 88 VAL A C 1
ATOM 706 O O . VAL A 1 88 ? -12.394 -2.484 12.451 1.00 96.12 88 VAL A O 1
ATOM 709 N N . PRO A 1 89 ? -14.241 -3.632 11.850 1.00 95.44 89 PRO A N 1
ATOM 710 C CA . PRO A 1 89 ? -14.978 -3.362 13.082 1.00 95.44 89 PRO A CA 1
ATOM 711 C C . PRO A 1 89 ? -14.251 -3.831 14.346 1.00 95.44 89 PRO A C 1
ATOM 713 O O . PRO A 1 89 ? -14.414 -3.219 15.395 1.00 95.44 89 PRO A O 1
ATOM 716 N N . GLU A 1 90 ? -13.398 -4.852 14.269 1.00 94.44 90 GLU A N 1
ATOM 717 C CA . GLU A 1 90 ? -12.581 -5.307 15.398 1.00 94.44 90 GLU A CA 1
ATOM 718 C C . GLU A 1 90 ? -11.614 -4.232 15.934 1.00 94.44 90 GLU A C 1
ATOM 720 O O . GLU A 1 90 ? -11.222 -4.283 17.096 1.00 94.44 90 GLU A O 1
ATOM 725 N N . LEU A 1 91 ? -11.268 -3.220 15.128 1.00 95.06 91 LEU A N 1
ATOM 726 C CA . LEU A 1 91 ? -10.428 -2.095 15.554 1.00 95.06 91 LEU A CA 1
ATOM 727 C C . LEU A 1 91 ? -11.233 -0.956 16.193 1.00 95.06 91 LEU A C 1
ATOM 729 O O . LEU A 1 91 ? -10.646 -0.028 16.743 1.00 95.06 91 LEU A O 1
ATOM 733 N N . THR A 1 92 ? -12.567 -0.996 16.150 1.00 93.69 92 THR A N 1
ATOM 734 C CA . THR A 1 92 ? -13.410 0.091 16.688 1.00 93.69 92 THR A CA 1
ATOM 735 C C . THR A 1 92 ? -13.337 0.223 18.202 1.00 93.69 92 THR A C 1
ATOM 737 O O . THR A 1 92 ? -13.514 1.331 18.710 1.00 93.69 92 THR A O 1
ATOM 740 N N . ALA A 1 93 ? -13.007 -0.868 18.902 1.00 90.56 93 ALA A N 1
ATOM 741 C CA . ALA A 1 93 ? -12.761 -0.877 20.342 1.00 90.56 93 ALA A CA 1
ATOM 742 C C . ALA A 1 93 ? -11.534 -0.037 20.739 1.00 90.56 93 ALA A C 1
ATOM 744 O O . ALA A 1 93 ? -11.412 0.381 21.890 1.00 90.56 93 ALA A O 1
ATOM 745 N N . LEU A 1 94 ? -10.632 0.223 19.787 1.00 94.88 94 LEU A N 1
ATOM 746 C CA . LEU A 1 94 ? -9.453 1.040 20.010 1.00 94.88 94 LEU A CA 1
ATOM 747 C C . LEU A 1 94 ? -9.759 2.532 19.805 1.00 94.88 94 LEU A C 1
ATOM 749 O O . LEU A 1 94 ? -10.499 2.894 18.875 1.00 94.88 94 LEU A O 1
ATOM 753 N N . PRO A 1 95 ? -9.136 3.409 20.616 1.00 93.94 95 PRO A N 1
ATOM 754 C CA . PRO A 1 95 ? -9.088 4.837 20.337 1.00 93.94 95 PRO A CA 1
ATOM 755 C C . PRO A 1 95 ? -8.516 5.121 18.944 1.00 93.94 95 PRO A C 1
ATOM 757 O O . PRO A 1 95 ? -7.716 4.343 18.414 1.00 93.94 95 PRO A O 1
ATOM 760 N N . LEU A 1 96 ? -8.935 6.241 18.358 1.00 93.19 96 LEU A N 1
ATOM 761 C CA . LEU A 1 96 ? -8.632 6.623 16.979 1.00 93.19 96 LEU A CA 1
ATOM 762 C C . LEU A 1 96 ? -7.131 6.566 16.661 1.00 93.19 96 LEU A C 1
ATOM 764 O O . LEU A 1 96 ? -6.740 6.000 15.641 1.00 93.19 96 LEU A O 1
ATOM 768 N N . GLU A 1 97 ? -6.289 7.062 17.568 1.00 92.44 97 GLU A N 1
ATOM 769 C CA . GLU A 1 97 ? -4.836 7.118 17.403 1.00 92.44 97 GLU A CA 1
ATOM 770 C C . GLU A 1 97 ? -4.174 5.735 17.263 1.00 92.44 97 GLU A C 1
ATOM 772 O O . GLU A 1 97 ? -3.087 5.619 16.695 1.00 92.44 97 GLU A O 1
ATOM 777 N N . TRP A 1 98 ? -4.846 4.671 17.719 1.00 94.06 98 TRP A N 1
ATOM 778 C CA . TRP A 1 98 ? -4.351 3.296 17.640 1.00 94.06 98 TRP A CA 1
ATOM 779 C C . TRP A 1 98 ? -4.940 2.504 16.472 1.00 94.06 98 TRP A C 1
ATOM 781 O O . TRP A 1 98 ? -4.387 1.466 16.116 1.00 94.06 98 TRP A O 1
ATOM 791 N N . ARG A 1 99 ? -6.012 2.973 15.819 1.00 92.94 99 ARG A N 1
ATOM 792 C CA . ARG A 1 99 ? -6.683 2.215 14.742 1.00 92.94 99 ARG A CA 1
ATOM 793 C C . ARG A 1 99 ? -5.808 2.011 13.508 1.00 92.94 99 ARG A C 1
ATOM 795 O O . ARG A 1 99 ? -5.890 0.966 12.872 1.00 92.94 99 ARG A O 1
ATOM 802 N N . ALA A 1 100 ? -4.953 2.979 13.177 1.00 90.38 100 ALA A N 1
ATOM 803 C CA . ALA A 1 100 ? -4.023 2.854 12.051 1.00 90.38 100 ALA A CA 1
ATOM 804 C C . ALA A 1 100 ? -2.820 1.947 12.370 1.00 90.38 100 ALA A C 1
ATOM 806 O O . ALA A 1 100 ? -2.245 1.346 11.463 1.00 90.38 100 ALA A O 1
ATOM 807 N N . LYS A 1 101 ? -2.432 1.851 13.650 1.00 93.62 101 LYS A N 1
ATOM 808 C CA . LYS A 1 101 ? -1.261 1.097 14.135 1.00 93.62 101 LYS A CA 1
ATOM 809 C C . LYS A 1 101 ? -1.623 0.247 15.363 1.00 93.62 101 LYS A C 1
ATOM 811 O O . LYS A 1 101 ? -1.020 0.429 16.421 1.00 93.62 101 LYS A O 1
ATOM 816 N N . PRO A 1 102 ? -2.572 -0.701 15.258 1.00 94.44 102 PRO A N 1
ATOM 817 C CA . PRO A 1 102 ? -3.066 -1.444 16.421 1.00 94.44 102 PRO A CA 1
ATOM 818 C C . PRO A 1 102 ? -1.986 -2.296 17.098 1.00 94.44 102 PRO A C 1
ATOM 820 O O . PRO A 1 102 ? -2.031 -2.525 18.302 1.00 94.44 102 PRO A O 1
ATOM 823 N N . TRP A 1 103 ? -0.962 -2.720 16.353 1.00 94.62 103 TRP A N 1
ATOM 824 C CA . TRP A 1 103 ? 0.200 -3.437 16.891 1.00 94.62 103 TRP A CA 1
ATOM 825 C C . TRP A 1 103 ? 1.088 -2.584 17.803 1.00 94.62 103 TRP A C 1
ATOM 827 O O . TRP A 1 103 ? 1.823 -3.135 18.619 1.00 94.62 103 TRP A O 1
ATOM 837 N N . ALA A 1 104 ? 1.036 -1.256 17.674 1.00 94.25 104 ALA A N 1
ATOM 838 C CA . ALA A 1 104 ? 1.815 -0.335 18.494 1.00 94.25 104 ALA A CA 1
ATOM 839 C C . ALA A 1 104 ? 1.163 -0.067 19.862 1.00 94.25 104 ALA A C 1
ATOM 841 O O . ALA A 1 104 ? 1.739 0.663 20.666 1.00 94.25 104 ALA A O 1
ATOM 842 N N . LEU A 1 105 ? -0.011 -0.656 20.136 1.00 95.19 105 LEU A N 1
ATOM 843 C CA . LEU A 1 105 ? -0.720 -0.491 21.399 1.00 95.19 105 LEU A CA 1
ATOM 844 C C . LEU A 1 105 ? 0.157 -0.978 22.577 1.00 95.19 105 LEU A C 1
ATOM 846 O O . LEU A 1 105 ? 0.529 -2.163 22.610 1.00 95.19 105 LEU A O 1
ATOM 850 N N . PRO A 1 106 ? 0.486 -0.100 23.548 1.00 95.06 106 PRO A N 1
ATOM 851 C CA . PRO A 1 1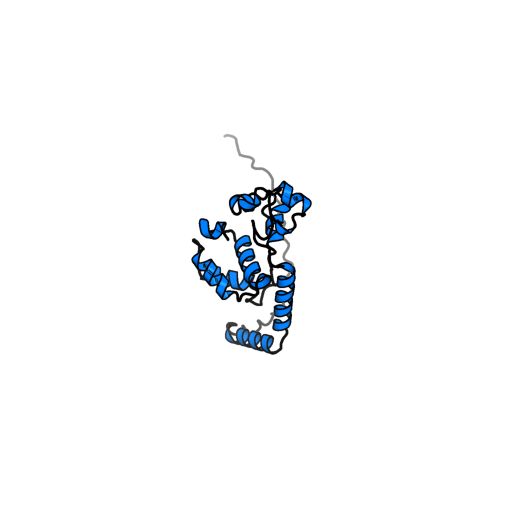06 ? 1.273 -0.459 24.723 1.00 95.06 106 PRO A CA 1
ATOM 852 C C . PRO A 1 106 ? 0.607 -1.555 25.551 1.00 95.06 106 PRO A C 1
ATOM 854 O O . PRO A 1 106 ? -0.614 -1.570 25.690 1.00 95.06 106 PRO A O 1
ATOM 857 N N . GLU A 1 107 ? 1.412 -2.419 26.171 1.00 93.12 107 GLU A N 1
ATOM 858 C CA . GLU A 1 107 ? 0.929 -3.543 26.990 1.00 93.12 107 GLU A CA 1
ATOM 859 C C . GLU A 1 107 ? -0.066 -3.104 28.079 1.00 93.12 107 GLU A C 1
ATOM 861 O O . GLU A 1 107 ? -1.111 -3.723 28.261 1.00 93.12 107 GLU A O 1
ATOM 866 N N . SER A 1 108 ? 0.190 -1.964 28.730 1.00 93.25 108 SER A N 1
ATOM 867 C CA . SER A 1 108 ? -0.702 -1.395 29.750 1.00 93.25 108 SER A CA 1
ATOM 868 C C . SER A 1 108 ? -2.097 -1.034 29.223 1.00 93.25 108 SER A C 1
ATOM 870 O O . SER A 1 108 ? -3.063 -1.042 29.983 1.00 93.25 108 SER A O 1
ATOM 872 N N . LEU A 1 109 ? -2.222 -0.720 27.930 1.00 94.62 109 LEU A N 1
ATOM 873 C CA . LEU A 1 109 ? -3.492 -0.385 27.288 1.00 94.62 109 LEU A CA 1
ATOM 874 C C . LEU A 1 109 ? -4.182 -1.605 26.664 1.00 94.62 109 LEU A C 1
ATOM 876 O O . LEU A 1 109 ? -5.401 -1.575 26.503 1.00 94.62 109 LEU A O 1
ATOM 880 N N . ARG A 1 110 ? -3.453 -2.690 26.373 1.00 94.56 110 ARG A N 1
ATOM 881 C CA . ARG A 1 110 ? -4.031 -3.932 25.821 1.00 94.56 110 ARG A CA 1
ATOM 882 C C . ARG A 1 110 ? -5.093 -4.517 26.740 1.00 94.56 110 ARG A C 1
ATOM 884 O O . ARG A 1 110 ? -6.204 -4.779 26.290 1.00 94.56 110 ARG A O 1
ATOM 891 N N . GLN A 1 111 ? -4.790 -4.625 28.037 1.00 91.12 111 GLN A N 1
ATOM 892 C CA . GLN A 1 111 ? -5.742 -5.114 29.043 1.00 91.12 111 GLN A CA 1
ATOM 893 C C . GLN A 1 111 ? -6.965 -4.200 29.166 1.00 91.12 111 GLN A C 1
ATOM 895 O O . GLN A 1 111 ? -8.092 -4.680 29.237 1.00 91.12 111 GLN A O 1
ATOM 900 N N . ARG A 1 112 ? -6.753 -2.877 29.138 1.00 93.38 112 ARG A N 1
ATOM 901 C CA . ARG A 1 112 ? -7.830 -1.884 29.247 1.00 93.38 112 ARG A CA 1
ATOM 902 C C . ARG A 1 112 ? -8.838 -1.986 28.103 1.00 93.38 112 ARG A C 1
ATOM 904 O O . ARG A 1 112 ? -10.030 -1.833 28.343 1.00 93.38 112 ARG A O 1
ATOM 911 N N . PHE A 1 113 ? -8.362 -2.194 26.878 1.00 94.25 113 PHE A N 1
ATOM 912 C CA . PHE A 1 113 ? -9.216 -2.278 25.690 1.00 94.25 113 PHE A CA 1
ATOM 913 C C . PHE A 1 113 ? -9.580 -3.715 25.301 1.00 94.25 113 PHE A C 1
ATOM 915 O O . PHE A 1 113 ? -10.296 -3.906 24.323 1.00 94.25 113 PHE A O 1
ATOM 922 N N . GLY A 1 114 ? -9.095 -4.719 26.041 1.00 93.81 114 GLY A N 1
ATOM 923 C CA . GLY A 1 114 ? -9.295 -6.129 25.706 1.00 93.81 114 GLY A CA 1
ATOM 924 C C . GLY A 1 114 ? -8.773 -6.485 24.313 1.00 93.81 114 GLY A C 1
ATOM 925 O O . GLY A 1 114 ? -9.382 -7.295 23.625 1.00 93.81 114 GLY A O 1
ATOM 926 N N . PHE A 1 115 ? -7.687 -5.845 23.868 1.00 95.50 115 PHE A N 1
ATOM 927 C CA . PHE A 1 115 ? -7.162 -5.996 22.514 1.00 95.50 115 PHE A CA 1
ATOM 928 C C . PHE A 1 115 ? -5.732 -6.525 22.534 1.00 95.50 115 PHE A C 1
ATOM 930 O O . PHE A 1 115 ? -4.815 -5.861 23.017 1.00 95.50 115 PHE A O 1
ATOM 937 N N . GLN A 1 116 ? -5.549 -7.698 21.934 1.00 95.44 116 GLN A N 1
ATOM 938 C CA . GLN A 1 116 ? -4.260 -8.369 21.791 1.00 95.44 116 GLN A CA 1
ATOM 939 C C . GLN A 1 116 ? -3.820 -8.396 20.315 1.00 95.44 116 GLN A C 1
ATOM 941 O O . GLN A 1 116 ? -4.446 -9.104 19.513 1.00 95.44 116 GLN A O 1
ATOM 946 N N . PRO A 1 117 ? -2.757 -7.656 19.933 1.00 94.94 117 PRO A N 1
ATOM 947 C CA . PRO A 1 117 ? -2.169 -7.737 18.597 1.00 94.94 117 PRO A CA 1
ATOM 948 C C . PRO A 1 117 ? -1.675 -9.148 18.265 1.00 94.94 117 PRO A C 1
ATOM 950 O O . PRO A 1 117 ? -1.091 -9.820 19.109 1.00 94.94 117 PRO A O 1
ATOM 953 N N . GLY A 1 118 ? -1.881 -9.589 17.026 1.00 94.06 118 GLY A N 1
ATOM 954 C CA . GLY A 1 118 ? -1.572 -10.947 16.567 1.00 94.06 118 GLY A CA 1
ATOM 955 C C . GLY A 1 118 ? -2.706 -11.952 16.785 1.00 94.06 118 GLY A C 1
ATOM 956 O O . GLY A 1 118 ? -2.814 -12.893 16.007 1.00 94.06 118 GLY A O 1
ATOM 957 N N . GLU A 1 119 ? -3.583 -11.719 17.765 1.00 94.56 119 GLU A N 1
ATOM 958 C CA . GLU A 1 119 ? -4.769 -12.552 18.009 1.00 94.56 119 GLU A CA 1
ATOM 959 C C . GLU A 1 119 ? -6.036 -11.911 17.437 1.00 94.56 119 GLU A C 1
ATOM 961 O O . GLU A 1 119 ? -6.717 -12.503 16.604 1.00 94.56 119 GLU A O 1
ATOM 966 N N . HIS A 1 120 ? -6.332 -10.671 17.841 1.00 95.25 120 HIS A N 1
ATOM 967 C CA . HIS A 1 120 ? -7.548 -9.960 17.423 1.00 95.25 120 HIS A CA 1
ATOM 968 C C . HIS A 1 120 ? -7.390 -9.292 16.058 1.00 95.25 120 HIS A C 1
ATOM 970 O O . HIS A 1 120 ? -8.361 -9.110 15.327 1.00 95.25 120 HIS A O 1
ATOM 976 N N . TYR A 1 121 ? -6.158 -8.917 15.710 1.00 95.56 121 TYR A N 1
ATOM 977 C CA . TYR A 1 121 ? -5.811 -8.400 14.395 1.00 95.56 121 TYR A CA 1
ATOM 978 C C . TYR A 1 121 ? -4.363 -8.770 14.051 1.00 95.56 121 TYR A C 1
ATOM 980 O O . TYR A 1 121 ? -3.507 -8.689 14.939 1.00 95.56 121 TYR A O 1
ATOM 988 N N . PRO A 1 122 ? -4.053 -9.151 12.797 1.00 94.69 122 PRO A N 1
ATOM 989 C CA . PRO A 1 122 ? -2.718 -9.602 12.417 1.00 94.69 122 PRO A CA 1
ATOM 990 C C . PRO A 1 122 ? -1.623 -8.571 12.699 1.00 94.69 122 PRO A C 1
ATOM 992 O O . PRO A 1 122 ? -1.827 -7.361 12.564 1.00 94.69 122 PRO A O 1
ATOM 995 N N . LEU A 1 123 ? -0.431 -9.066 13.032 1.00 95.19 123 LEU A N 1
ATOM 996 C CA . LEU A 1 123 ? 0.770 -8.235 13.056 1.00 95.19 123 LEU A CA 1
ATOM 997 C C . LEU A 1 123 ? 1.131 -7.821 11.621 1.00 95.19 123 LEU A C 1
ATOM 999 O O . LEU A 1 123 ? 1.043 -8.646 10.708 1.00 95.19 123 LEU A O 1
ATOM 1003 N N . PRO A 1 124 ? 1.525 -6.558 11.393 1.00 93.06 124 PRO A N 1
ATOM 1004 C CA . PRO A 1 124 ? 1.892 -6.109 10.061 1.00 93.06 124 PRO A CA 1
ATOM 1005 C C . PRO A 1 124 ? 3.281 -6.625 9.672 1.00 93.06 124 PRO A C 1
ATOM 1007 O O . PRO A 1 124 ? 4.154 -6.833 10.515 1.00 93.06 124 PRO A O 1
ATOM 1010 N N . HIS A 1 125 ? 3.519 -6.714 8.368 1.00 88.94 125 HIS A N 1
ATOM 1011 C CA . HIS A 1 125 ? 4.877 -6.689 7.831 1.00 88.94 125 HIS A CA 1
ATOM 1012 C C . HIS A 1 125 ? 5.435 -5.257 7.895 1.00 88.94 125 HIS A C 1
ATOM 1014 O O . HIS A 1 125 ? 4.671 -4.290 7.785 1.00 88.94 125 HIS A O 1
ATOM 1020 N N . ASP A 1 126 ? 6.756 -5.102 8.031 1.00 92.25 126 ASP A N 1
ATOM 1021 C CA . ASP A 1 126 ? 7.404 -3.785 7.987 1.00 92.25 126 ASP A CA 1
ATOM 1022 C C . ASP A 1 126 ? 7.419 -3.243 6.551 1.00 92.25 126 ASP A C 1
ATOM 1024 O O . ASP A 1 126 ? 8.385 -3.379 5.798 1.00 92.25 126 ASP A O 1
ATOM 1028 N N . PHE A 1 127 ? 6.311 -2.609 6.171 1.00 94.06 127 PHE A N 1
ATOM 1029 C CA . PHE A 1 127 ? 6.139 -2.035 4.843 1.00 94.06 127 PHE A CA 1
ATOM 1030 C C . PHE A 1 127 ? 7.241 -1.030 4.489 1.00 94.06 127 PHE A C 1
ATOM 1032 O O . PHE A 1 127 ? 7.623 -0.935 3.326 1.00 94.06 127 PHE A O 1
ATOM 1039 N N . GLU A 1 128 ? 7.744 -0.246 5.444 1.00 93.88 128 GLU A N 1
ATOM 1040 C CA . GLU A 1 128 ? 8.734 0.785 5.134 1.00 93.88 128 GLU A CA 1
ATOM 1041 C C . GLU A 1 128 ? 10.109 0.192 4.857 1.00 93.88 128 GLU A C 1
ATOM 1043 O O . GLU A 1 128 ? 10.781 0.631 3.917 1.00 93.88 128 GLU A O 1
ATOM 1048 N N . ALA A 1 129 ? 10.532 -0.795 5.650 1.00 95.75 129 ALA A N 1
ATOM 1049 C CA . ALA A 1 129 ? 11.770 -1.519 5.400 1.00 95.75 129 ALA A CA 1
ATOM 1050 C C . ALA A 1 129 ? 11.722 -2.250 4.054 1.00 95.75 129 ALA A C 1
ATOM 1052 O O . ALA A 1 129 ? 12.619 -2.048 3.229 1.00 95.75 129 ALA A O 1
ATOM 1053 N N . GLU A 1 130 ? 10.645 -2.992 3.791 1.00 95.94 130 GLU A N 1
ATOM 1054 C CA . GLU A 1 130 ? 10.441 -3.707 2.527 1.00 95.94 130 GLU A CA 1
ATOM 1055 C C . GLU A 1 130 ? 10.400 -2.738 1.343 1.00 95.94 130 GLU A C 1
ATOM 1057 O O . GLU A 1 130 ? 11.133 -2.891 0.362 1.00 95.94 130 GLU A O 1
ATOM 1062 N N . ALA A 1 131 ? 9.645 -1.643 1.459 1.00 95.25 131 ALA A N 1
ATOM 1063 C CA . ALA A 1 131 ? 9.557 -0.671 0.382 1.00 95.25 131 ALA A CA 1
ATOM 1064 C C . ALA A 1 131 ? 10.910 -0.020 0.090 1.00 95.25 131 ALA A C 1
ATOM 1066 O O . ALA A 1 131 ? 11.227 0.227 -1.075 1.00 95.25 131 ALA A O 1
ATOM 1067 N N . ARG A 1 132 ? 11.733 0.261 1.110 1.00 95.38 132 ARG A N 1
ATOM 1068 C CA . ARG A 1 132 ? 13.109 0.743 0.905 1.00 95.38 132 ARG A CA 1
ATOM 1069 C C . ARG A 1 132 ? 13.962 -0.303 0.187 1.00 95.38 132 ARG A C 1
ATOM 1071 O O . ARG A 1 132 ? 14.667 0.064 -0.755 1.00 95.38 132 ARG A O 1
ATOM 1078 N N . HIS A 1 133 ? 13.875 -1.568 0.594 1.00 95.31 133 HIS A N 1
ATOM 1079 C CA . HIS A 1 133 ? 14.602 -2.676 -0.022 1.00 95.31 133 HIS A CA 1
ATOM 1080 C C . HIS A 1 133 ? 14.263 -2.815 -1.514 1.00 95.31 133 HIS A C 1
ATOM 1082 O O . HIS A 1 133 ? 15.145 -2.673 -2.364 1.00 95.31 133 HIS A O 1
ATOM 1088 N N . TRP A 1 134 ? 12.982 -2.973 -1.856 1.00 93.81 134 TRP A N 1
ATOM 1089 C CA . TRP A 1 134 ? 12.540 -3.180 -3.238 1.00 93.81 134 TRP A CA 1
ATOM 1090 C C . TRP A 1 134 ? 12.783 -1.966 -4.139 1.00 93.81 134 TRP A C 1
ATOM 1092 O O . TRP A 1 134 ? 13.172 -2.116 -5.300 1.00 93.81 134 TRP A O 1
ATOM 1102 N N . LYS A 1 135 ? 12.632 -0.743 -3.612 1.00 91.75 135 LYS A N 1
ATOM 1103 C CA . LYS A 1 135 ? 12.999 0.483 -4.342 1.00 91.75 135 LYS A CA 1
ATOM 1104 C C . LYS A 1 135 ? 14.482 0.508 -4.695 1.00 91.75 135 LYS A C 1
ATOM 1106 O O . LYS A 1 135 ? 14.826 0.852 -5.826 1.00 91.75 135 LYS A O 1
ATOM 1111 N N . LYS A 1 136 ? 15.346 0.175 -3.731 1.00 93.25 136 LYS A N 1
ATOM 1112 C CA . LYS A 1 136 ? 16.798 0.138 -3.928 1.00 93.25 136 LYS A CA 1
ATOM 1113 C C . LYS A 1 136 ? 17.168 -0.912 -4.974 1.00 93.25 136 LYS A C 1
ATOM 1115 O O . LYS A 1 136 ? 17.835 -0.564 -5.943 1.00 93.25 136 LYS A O 1
ATOM 1120 N N . MET A 1 137 ? 16.641 -2.128 -4.839 1.00 92.81 137 MET A N 1
ATOM 1121 C CA . MET A 1 137 ? 16.826 -3.217 -5.804 1.00 92.81 137 MET A CA 1
ATOM 1122 C C . MET A 1 137 ? 16.438 -2.802 -7.229 1.00 92.81 137 MET A C 1
ATOM 1124 O O . MET A 1 137 ? 17.222 -2.964 -8.160 1.00 92.81 137 MET A O 1
ATOM 1128 N N . LEU A 1 138 ? 15.253 -2.205 -7.414 1.00 89.94 138 LEU A N 1
ATOM 1129 C CA . LEU A 1 138 ? 14.795 -1.758 -8.733 1.00 89.94 138 LEU A CA 1
ATOM 1130 C C . LEU A 1 138 ? 15.669 -0.630 -9.300 1.00 89.94 138 LEU A C 1
ATOM 1132 O O . LEU A 1 138 ? 15.934 -0.588 -10.502 1.00 89.94 138 LEU A O 1
ATOM 1136 N N . TYR A 1 139 ? 16.112 0.295 -8.448 1.00 89.06 139 TYR A N 1
ATOM 1137 C CA . TYR A 1 139 ? 17.014 1.370 -8.851 1.00 89.06 139 TYR A CA 1
ATOM 1138 C C . TYR A 1 139 ? 18.378 0.835 -9.306 1.00 89.06 139 TYR A C 1
ATOM 1140 O O . TYR A 1 139 ? 18.889 1.272 -10.336 1.00 89.06 139 TYR A O 1
ATOM 1148 N N . GLU A 1 140 ? 18.949 -0.120 -8.573 1.00 92.56 140 GLU A N 1
ATOM 1149 C CA . GLU A 1 140 ? 20.215 -0.772 -8.917 1.00 92.56 140 GLU A CA 1
ATOM 1150 C C . GLU A 1 140 ? 20.088 -1.587 -10.208 1.00 92.56 140 GLU A C 1
ATOM 1152 O O . GLU A 1 140 ? 20.902 -1.417 -11.116 1.00 92.56 140 GLU A O 1
ATOM 1157 N N . LEU A 1 141 ? 19.013 -2.370 -10.349 1.00 90.12 141 LEU A N 1
ATOM 1158 C CA . LEU A 1 141 ? 18.732 -3.153 -11.553 1.00 90.12 141 LEU A CA 1
ATOM 1159 C C . LEU A 1 141 ? 18.640 -2.269 -12.803 1.00 90.12 141 LEU A C 1
ATOM 1161 O O . LEU A 1 141 ? 19.231 -2.581 -13.827 1.00 90.12 141 LEU A O 1
ATOM 1165 N N . ARG A 1 142 ? 17.966 -1.117 -12.724 1.00 87.88 142 ARG A N 1
ATOM 1166 C CA . ARG A 1 142 ? 17.854 -0.174 -13.856 1.00 87.88 142 ARG A CA 1
ATOM 1167 C C . ARG A 1 142 ? 19.191 0.436 -14.291 1.00 87.88 142 ARG A C 1
ATOM 1169 O O . ARG A 1 142 ? 19.261 1.058 -15.351 1.00 87.88 142 ARG A O 1
ATOM 1176 N N . ARG A 1 143 ? 20.243 0.325 -13.475 1.00 89.31 143 ARG A N 1
ATOM 1177 C CA . ARG A 1 143 ? 21.579 0.857 -13.776 1.00 89.31 143 ARG A CA 1
ATOM 1178 C C . ARG A 1 143 ? 22.509 -0.178 -14.403 1.00 89.31 143 ARG A C 1
ATOM 1180 O O . ARG A 1 143 ? 23.597 0.221 -14.822 1.00 89.31 143 ARG A O 1
ATOM 1187 N N . THR A 1 144 ? 22.109 -1.447 -14.484 1.00 94.56 144 THR A N 1
ATOM 1188 C CA . THR A 1 144 ? 22.922 -2.483 -15.128 1.00 94.56 144 THR A CA 1
ATOM 1189 C C . THR A 1 144 ? 23.021 -2.243 -16.643 1.00 94.56 144 THR A C 1
ATOM 1191 O O . THR A 1 144 ? 22.114 -1.640 -17.232 1.00 94.56 144 THR A O 1
ATOM 1194 N N . PRO A 1 145 ? 24.119 -2.673 -17.296 1.00 94.19 145 PRO A N 1
ATOM 1195 C CA . PRO A 1 145 ? 24.246 -2.614 -18.753 1.00 94.19 145 PRO A CA 1
ATOM 1196 C C . PRO A 1 145 ? 23.096 -3.338 -19.461 1.00 94.19 145 PRO A C 1
ATOM 1198 O O . PRO A 1 145 ? 22.454 -2.741 -20.321 1.00 94.19 145 PRO A O 1
ATOM 1201 N N . ASP A 1 146 ? 22.758 -4.546 -19.006 1.00 93.75 146 ASP A N 1
ATOM 1202 C CA . ASP A 1 146 ? 21.694 -5.382 -19.572 1.00 93.75 146 ASP A CA 1
ATOM 1203 C C . ASP A 1 146 ? 20.332 -4.677 -19.562 1.00 93.75 146 ASP A C 1
ATOM 1205 O O . ASP A 1 146 ? 19.600 -4.696 -20.550 1.00 93.75 146 ASP A O 1
ATOM 1209 N N . ALA A 1 147 ? 19.988 -3.988 -18.466 1.00 89.56 147 ALA A N 1
ATOM 1210 C CA . ALA A 1 147 ? 18.733 -3.244 -18.380 1.00 89.56 147 ALA A CA 1
ATOM 1211 C C . ALA A 1 147 ? 18.695 -2.055 -19.354 1.00 89.56 147 ALA A C 1
ATOM 1213 O O . ALA A 1 147 ? 17.639 -1.733 -19.906 1.00 89.56 147 ALA A O 1
ATOM 1214 N N . ARG A 1 148 ? 19.839 -1.396 -19.584 1.00 88.56 148 ARG A N 1
ATOM 1215 C CA . ARG A 1 148 ? 19.950 -0.299 -20.557 1.00 88.56 148 ARG A CA 1
ATOM 1216 C C . ARG A 1 148 ? 19.844 -0.811 -21.984 1.00 88.56 148 ARG A C 1
ATOM 1218 O O . ARG A 1 148 ? 19.139 -0.196 -22.778 1.00 88.56 148 ARG A O 1
ATOM 1225 N N . GLU A 1 149 ? 20.500 -1.924 -22.287 1.00 92.25 149 GLU A N 1
ATOM 1226 C CA . GLU A 1 149 ? 20.434 -2.570 -23.595 1.00 92.25 149 GLU A CA 1
ATOM 1227 C C . GLU A 1 149 ? 19.010 -3.045 -23.904 1.00 92.25 149 GLU A C 1
ATOM 1229 O O . GLU A 1 149 ? 18.463 -2.700 -24.950 1.00 92.25 149 GLU A O 1
ATOM 1234 N N . ALA A 1 150 ? 18.354 -3.724 -22.957 1.00 89.81 150 ALA A N 1
ATOM 1235 C CA . ALA A 1 150 ? 16.964 -4.151 -23.097 1.00 89.81 150 ALA A CA 1
ATOM 1236 C C . ALA A 1 150 ? 16.010 -2.962 -23.305 1.00 89.81 150 ALA A C 1
ATOM 1238 O O . ALA A 1 150 ? 15.136 -3.004 -24.172 1.00 89.81 150 ALA A O 1
ATOM 1239 N N . SER A 1 151 ? 16.192 -1.875 -22.547 1.00 88.00 151 SER A N 1
ATOM 1240 C CA . SER A 1 151 ? 15.416 -0.642 -22.720 1.00 88.00 151 SER A CA 1
ATOM 1241 C C . SER A 1 151 ? 15.628 -0.026 -24.108 1.00 88.00 151 SER A C 1
ATOM 1243 O O . SER A 1 151 ? 14.659 0.318 -24.787 1.00 88.00 151 SER A O 1
ATOM 1245 N N . GLN A 1 152 ? 16.880 0.058 -24.568 1.00 87.56 152 GLN A N 1
ATOM 1246 C CA . GLN A 1 152 ? 17.216 0.591 -25.887 1.00 87.56 152 GLN A CA 1
ATOM 1247 C C . GLN A 1 152 ? 16.608 -0.260 -27.009 1.00 87.56 152 GLN A C 1
ATOM 1249 O O . GLN A 1 152 ? 15.990 0.292 -27.915 1.00 87.56 152 GLN A O 1
ATOM 1254 N N . ALA A 1 153 ? 16.672 -1.590 -26.903 1.00 90.00 153 ALA A N 1
ATOM 1255 C CA . ALA A 1 153 ? 16.056 -2.504 -27.863 1.00 90.00 153 ALA A CA 1
ATOM 1256 C C . ALA A 1 153 ? 14.528 -2.323 -27.955 1.00 90.00 153 ALA A C 1
ATOM 1258 O O . ALA A 1 153 ? 13.957 -2.361 -29.047 1.00 90.00 153 ALA A O 1
ATOM 1259 N N . ILE A 1 154 ? 13.853 -2.086 -26.822 1.00 87.00 154 ILE A N 1
ATOM 1260 C CA . ILE A 1 154 ? 12.415 -1.774 -26.795 1.00 87.00 154 ILE A CA 1
ATOM 1261 C C . ILE A 1 154 ? 12.142 -0.446 -27.507 1.00 87.00 154 ILE A C 1
ATOM 1263 O O . ILE A 1 154 ? 11.223 -0.373 -28.323 1.00 87.00 154 ILE A O 1
ATOM 1267 N N . VAL A 1 155 ? 12.934 0.593 -27.224 1.00 86.50 155 VAL A N 1
ATOM 1268 C CA . VAL A 1 155 ? 12.803 1.902 -27.879 1.00 86.50 155 VAL A CA 1
ATOM 1269 C C . VAL A 1 155 ? 13.022 1.777 -29.384 1.00 86.50 155 VAL A C 1
ATOM 1271 O O . VAL A 1 155 ? 12.194 2.265 -30.143 1.00 86.50 155 VAL A O 1
ATOM 1274 N N . ASP A 1 156 ? 14.064 1.083 -29.833 1.00 87.88 156 ASP A N 1
ATOM 1275 C CA . ASP A 1 156 ? 14.358 0.919 -31.260 1.00 87.88 156 ASP A CA 1
ATOM 1276 C C . ASP A 1 156 ? 13.258 0.141 -31.999 1.00 87.88 156 ASP A C 1
ATOM 1278 O O . ASP A 1 156 ? 12.965 0.436 -33.158 1.00 87.88 156 ASP A O 1
ATOM 1282 N N . LYS A 1 157 ? 12.603 -0.813 -31.322 1.00 87.88 157 LYS A N 1
ATOM 1283 C CA . LYS A 1 157 ? 11.480 -1.585 -31.873 1.00 87.88 157 LYS A CA 1
ATOM 1284 C C . LYS A 1 157 ? 10.165 -0.801 -31.913 1.00 87.88 157 LYS A C 1
ATOM 1286 O O . LYS A 1 157 ? 9.407 -0.942 -32.871 1.00 87.88 157 LYS A O 1
ATOM 1291 N N . LEU A 1 158 ? 9.845 -0.061 -30.848 1.00 85.00 158 LEU A N 1
ATOM 1292 C CA . LEU A 1 158 ? 8.511 0.520 -30.631 1.00 85.00 158 LEU A CA 1
ATOM 1293 C C . LEU A 1 158 ? 8.421 2.014 -30.941 1.00 85.00 158 LEU A C 1
ATOM 1295 O O . LEU A 1 158 ? 7.318 2.517 -31.159 1.00 85.00 158 LEU A O 1
ATOM 1299 N N . ALA A 1 159 ? 9.537 2.743 -30.957 1.00 80.44 159 ALA A N 1
ATOM 1300 C CA . ALA A 1 159 ? 9.524 4.138 -31.362 1.00 80.44 159 ALA A CA 1
ATOM 1301 C C . ALA A 1 159 ? 9.187 4.204 -32.856 1.00 80.44 159 ALA A C 1
ATOM 1303 O O . ALA A 1 159 ? 10.017 3.900 -33.713 1.00 80.44 159 ALA A O 1
ATOM 1304 N N . SER A 1 160 ? 7.945 4.598 -33.164 1.00 66.38 160 SER A N 1
ATOM 1305 C CA . SER A 1 160 ? 7.482 4.846 -34.530 1.00 66.38 160 SER A CA 1
ATOM 1306 C C . SER A 1 160 ? 8.514 5.7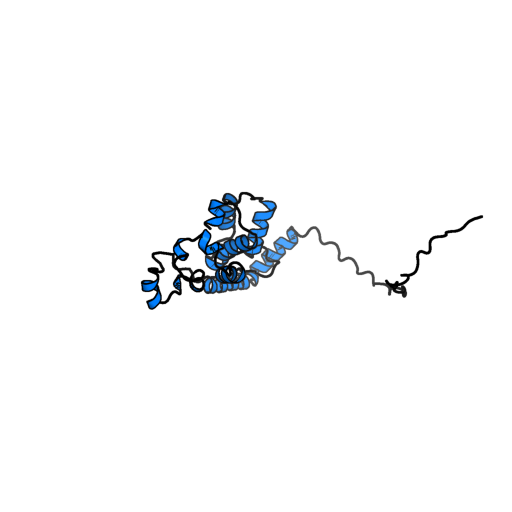06 -35.250 1.00 66.38 160 SER A C 1
ATOM 1308 O O . SER A 1 160 ? 8.843 6.781 -34.742 1.00 66.38 160 SER A O 1
ATOM 1310 N N . GLN A 1 161 ? 9.034 5.172 -36.362 1.00 60.03 161 GLN A N 1
ATOM 1311 C CA . GLN A 1 161 ? 10.156 5.660 -37.166 1.00 60.03 161 GLN A CA 1
ATOM 1312 C C . GLN A 1 161 ? 10.617 7.065 -36.796 1.00 60.03 161 GLN A C 1
ATOM 1314 O O . GLN A 1 161 ? 9.870 8.023 -37.001 1.00 60.03 161 GLN A O 1
ATOM 1319 N N . ARG A 1 162 ? 11.852 7.158 -36.276 1.00 55.88 162 ARG A N 1
ATOM 1320 C CA . ARG A 1 162 ? 12.617 8.397 -36.070 1.00 55.88 162 ARG A CA 1
ATOM 1321 C C . ARG A 1 162 ? 12.103 9.486 -37.006 1.00 55.88 162 ARG A C 1
ATOM 1323 O O . ARG A 1 162 ? 12.458 9.500 -38.183 1.00 55.88 162 ARG A O 1
ATOM 1330 N N . ARG A 1 163 ? 11.265 10.397 -36.497 1.00 55.72 163 ARG A N 1
ATOM 1331 C CA . ARG A 1 163 ? 10.978 11.631 -37.226 1.00 55.72 163 ARG A CA 1
ATOM 1332 C C . ARG A 1 163 ? 12.361 12.238 -37.464 1.00 55.72 163 ARG A C 1
ATOM 1334 O O . ARG A 1 163 ? 13.066 12.437 -36.466 1.00 55.72 163 ARG A O 1
ATOM 1341 N N . PRO A 1 164 ? 12.801 12.445 -38.721 1.00 59.97 164 PRO A N 1
ATOM 1342 C CA . PRO A 1 164 ? 14.087 13.074 -38.957 1.00 59.97 164 PRO A CA 1
ATOM 1343 C C . PRO A 1 164 ? 14.098 14.351 -38.124 1.00 59.97 164 PRO A C 1
ATOM 1345 O O . PRO A 1 164 ? 13.047 15.002 -38.049 1.00 59.97 164 PRO A O 1
ATOM 1348 N N . PRO A 1 165 ? 15.205 14.667 -37.428 1.00 59.28 165 PRO A N 1
ATOM 1349 C CA . PRO A 1 165 ? 15.254 15.858 -36.602 1.00 59.28 165 PRO A CA 1
ATOM 1350 C C . PRO A 1 165 ? 14.777 17.005 -37.478 1.00 59.28 165 PRO A C 1
ATOM 1352 O O . PRO A 1 165 ? 15.392 17.288 -38.507 1.00 59.28 165 PRO A O 1
ATOM 1355 N N . ALA A 1 166 ? 13.627 17.591 -37.128 1.00 62.47 166 ALA A N 1
ATOM 1356 C CA . ALA A 1 166 ? 13.142 18.758 -37.832 1.00 62.47 166 ALA A CA 1
ATOM 1357 C C . ALA A 1 166 ? 14.295 19.748 -37.747 1.00 62.47 166 ALA A C 1
ATOM 1359 O O . ALA A 1 166 ? 14.681 20.132 -36.636 1.00 62.47 166 ALA A O 1
ATOM 1360 N N . GLN A 1 167 ? 14.913 20.073 -38.889 1.00 59.72 167 GLN A N 1
ATOM 1361 C CA . GLN A 1 167 ? 15.904 21.132 -38.936 1.00 59.72 167 GLN A CA 1
ATOM 1362 C C . GLN A 1 167 ? 15.231 22.306 -38.246 1.00 59.72 167 GLN A C 1
ATOM 1364 O O . GLN A 1 167 ? 14.189 22.777 -38.703 1.00 59.72 167 GLN A O 1
ATOM 1369 N N . ARG A 1 168 ? 15.750 22.704 -37.079 1.00 54.75 168 ARG A N 1
ATOM 1370 C CA . ARG A 1 168 ? 15.292 23.910 -36.401 1.00 54.75 168 ARG A CA 1
ATOM 1371 C C . ARG A 1 168 ? 15.551 25.029 -37.397 1.00 54.75 168 ARG A C 1
ATOM 1373 O O . ARG A 1 168 ? 16.671 25.530 -37.474 1.00 54.75 168 ARG A O 1
ATOM 1380 N N . ALA A 1 169 ? 14.540 25.390 -38.184 1.00 63.72 169 ALA A N 1
ATOM 1381 C CA . ALA A 1 169 ? 14.566 26.617 -38.945 1.00 63.72 169 ALA A CA 1
ATOM 1382 C C . ALA A 1 169 ? 14.871 27.701 -37.914 1.00 63.72 169 ALA A C 1
ATOM 1384 O O . ALA A 1 169 ? 14.180 27.802 -36.893 1.00 63.72 169 ALA A O 1
ATOM 1385 N N . LYS A 1 170 ? 15.983 28.418 -38.111 1.00 58.09 170 LYS A N 1
ATOM 1386 C CA . LYS A 1 170 ? 16.362 29.536 -37.249 1.00 58.09 170 LYS A CA 1
ATOM 1387 C C . LYS A 1 170 ? 15.116 30.407 -37.115 1.00 58.09 170 LYS A C 1
ATOM 1389 O O . LYS A 1 170 ? 14.627 30.909 -38.123 1.00 58.09 170 LYS A O 1
ATOM 1394 N N . LYS A 1 171 ? 14.575 30.533 -35.897 1.00 54.78 171 LYS A N 1
ATOM 1395 C CA . LYS A 1 171 ? 13.471 31.457 -35.618 1.00 54.78 171 LYS A CA 1
ATOM 1396 C C . LYS A 1 171 ? 13.925 32.827 -36.117 1.00 54.78 171 LYS A C 1
ATOM 1398 O O . LYS A 1 171 ? 14.826 33.419 -35.524 1.00 54.78 171 LYS A O 1
ATOM 1403 N N . ALA A 1 172 ? 13.346 33.301 -37.216 1.00 66.81 172 ALA A N 1
ATOM 1404 C CA . ALA A 1 172 ? 13.465 34.699 -37.582 1.00 66.81 172 ALA A CA 1
ATOM 1405 C C . ALA A 1 172 ? 12.930 35.514 -36.397 1.00 66.81 172 ALA A C 1
ATOM 1407 O O . ALA A 1 172 ? 11.907 35.147 -35.807 1.00 66.81 172 ALA A O 1
ATOM 1408 N N . LYS A 1 173 ? 13.660 36.565 -36.001 1.00 57.59 173 LYS A N 1
ATOM 1409 C CA . LYS A 1 173 ? 13.206 37.498 -34.962 1.00 57.59 173 LYS A CA 1
ATOM 1410 C C . LYS A 1 173 ? 11.781 37.935 -35.320 1.00 57.59 173 LYS A C 1
ATOM 1412 O O . LYS A 1 173 ? 11.594 38.409 -36.441 1.00 57.59 173 LYS A O 1
ATOM 1417 N N . PRO A 1 174 ? 10.786 37.780 -34.430 1.00 52.78 174 PRO A N 1
ATOM 1418 C CA . PRO A 1 174 ? 9.472 38.328 -34.707 1.00 52.78 174 PRO A CA 1
ATOM 1419 C C . PRO A 1 174 ? 9.627 39.844 -34.843 1.00 52.78 174 PRO A C 1
ATOM 1421 O O . PRO A 1 174 ? 10.141 40.503 -33.937 1.00 52.78 174 PRO A O 1
ATOM 1424 N N . ALA A 1 175 ? 9.237 40.382 -35.999 1.00 60.78 175 ALA A N 1
ATOM 1425 C CA . ALA A 1 175 ? 9.043 41.813 -36.143 1.00 60.78 175 ALA A CA 1
ATOM 1426 C C . ALA A 1 175 ? 8.013 42.239 -35.092 1.00 60.78 175 ALA A C 1
ATOM 1428 O O . ALA A 1 175 ? 6.981 41.586 -34.928 1.00 60.78 175 ALA A O 1
ATOM 1429 N N . ASN A 1 176 ? 8.377 43.279 -34.348 1.00 60.19 176 ASN A N 1
ATOM 1430 C CA . ASN A 1 176 ? 7.658 43.873 -33.232 1.00 60.19 176 ASN A CA 1
ATOM 1431 C C . ASN A 1 176 ? 6.140 43.905 -33.484 1.00 60.19 176 ASN A C 1
ATOM 1433 O O . ASN A 1 176 ? 5.648 44.755 -34.225 1.00 60.19 176 ASN A O 1
ATOM 1437 N N . ARG A 1 177 ? 5.401 42.952 -32.906 1.00 56.00 177 ARG A N 1
ATOM 1438 C CA . ARG A 1 177 ? 3.940 42.928 -32.969 1.00 56.00 177 ARG A CA 1
ATOM 1439 C C . ARG A 1 177 ? 3.451 43.489 -31.650 1.00 56.00 177 ARG A C 1
ATOM 1441 O O . ARG A 1 177 ? 3.512 42.810 -30.628 1.00 56.00 177 ARG A O 1
ATOM 1448 N N . GLN A 1 178 ? 3.067 44.760 -31.710 1.00 58.00 178 GLN A N 1
ATOM 1449 C CA . GLN A 1 178 ? 2.436 45.509 -30.636 1.00 58.00 178 GLN A CA 1
ATOM 1450 C C . GLN A 1 178 ? 1.436 44.614 -29.897 1.00 58.00 178 GLN A C 1
ATOM 1452 O O . GLN A 1 178 ? 0.517 44.040 -30.481 1.00 58.00 178 GLN A O 1
ATOM 1457 N N . GLN A 1 179 ? 1.716 44.447 -28.614 1.00 53.22 179 GLN A N 1
ATOM 1458 C CA . GLN A 1 179 ? 0.904 43.751 -27.638 1.00 53.22 179 GLN A CA 1
ATOM 1459 C C . GLN A 1 179 ? -0.467 44.439 -27.573 1.00 53.22 179 GLN A C 1
ATOM 1461 O O . GLN A 1 179 ? -0.540 45.631 -27.292 1.00 53.22 179 GLN A O 1
ATOM 1466 N N . LEU A 1 180 ? -1.539 43.703 -27.874 1.00 55.44 180 LEU A N 1
ATOM 1467 C CA . LEU A 1 180 ? -2.910 44.196 -27.732 1.00 55.44 180 LEU A CA 1
ATOM 1468 C C . LEU A 1 180 ? -3.216 44.352 -26.234 1.00 55.44 180 LEU A C 1
ATOM 1470 O O . LEU A 1 180 ? -3.107 43.381 -25.479 1.00 55.44 180 LEU A O 1
ATOM 1474 N N . SER A 1 181 ? -3.541 45.572 -25.801 1.00 56.19 181 SER A N 1
ATOM 1475 C CA . SER A 1 181 ? -3.994 45.878 -24.443 1.00 56.19 181 SER A CA 1
ATOM 1476 C C . SER A 1 181 ? -5.362 45.234 -24.206 1.00 56.19 181 SER A C 1
ATOM 1478 O O . SER A 1 181 ? -6.291 45.393 -24.991 1.00 56.19 181 SER A O 1
ATOM 1480 N N . LEU A 1 182 ? -5.486 44.467 -23.121 1.00 49.22 182 LEU A N 1
ATOM 1481 C CA . LEU A 1 182 ? -6.687 43.685 -22.804 1.00 49.22 182 LEU A CA 1
ATOM 1482 C C . LEU A 1 182 ? -7.763 44.490 -22.045 1.00 49.22 182 LEU A C 1
ATOM 1484 O O . LEU A 1 182 ? -8.660 43.895 -21.459 1.00 49.22 182 LEU A O 1
ATOM 1488 N N . PHE A 1 183 ? -7.665 45.822 -22.012 1.00 56.91 183 PHE A N 1
ATOM 1489 C CA . PHE A 1 183 ? -8.564 46.679 -21.238 1.00 56.91 183 PHE A CA 1
ATOM 1490 C C . PHE A 1 183 ? -8.706 48.060 -21.880 1.00 56.91 183 PHE A C 1
ATOM 1492 O O . PHE A 1 183 ? -8.088 49.009 -21.415 1.00 56.91 183 PHE A O 1
ATOM 1499 N N . GLU A 1 184 ? -9.533 48.194 -22.914 1.00 49.44 184 GLU A N 1
ATOM 1500 C CA . GLU A 1 184 ? -10.133 49.487 -23.253 1.00 49.44 184 GLU A CA 1
ATOM 1501 C C . GLU A 1 184 ? -11.619 49.300 -23.580 1.00 49.44 184 GLU A C 1
ATOM 1503 O O . GLU A 1 184 ? -11.998 48.406 -24.335 1.00 49.44 184 GLU A O 1
ATOM 1508 N N . ASN A 1 185 ? -12.424 50.190 -22.992 1.00 47.69 185 ASN A N 1
ATOM 1509 C CA . ASN A 1 185 ? -13.848 50.451 -23.223 1.00 47.69 185 ASN A CA 1
ATOM 1510 C C . ASN A 1 185 ? -14.856 49.691 -22.348 1.00 47.69 185 ASN A C 1
ATOM 1512 O O . ASN A 1 185 ? -15.755 49.008 -22.827 1.00 47.69 185 ASN A O 1
ATOM 1516 N N . GLY A 1 186 ? -14.780 49.938 -21.037 1.00 45.31 186 GLY A N 1
ATOM 1517 C CA . GLY A 1 186 ? -16.003 50.215 -20.284 1.00 45.31 186 GLY A CA 1
ATOM 1518 C C . GLY A 1 186 ? -16.437 51.659 -20.555 1.00 45.31 186 GLY A C 1
ATOM 1519 O O . GLY A 1 186 ? -15.630 52.571 -20.386 1.00 45.31 186 GLY A O 1
ATOM 1520 N N . GLY A 1 187 ? -17.685 51.871 -20.980 1.00 41.34 187 GLY A N 1
ATOM 1521 C CA . GLY A 1 187 ? -18.245 53.216 -21.109 1.00 41.34 187 GLY A CA 1
ATOM 1522 C C . GLY A 1 187 ? -19.472 53.327 -22.013 1.00 41.34 187 GLY A C 1
ATOM 1523 O O . GLY A 1 187 ? -19.323 53.552 -23.205 1.00 41.34 187 GLY A O 1
ATOM 1524 N N . LEU A 1 188 ? -20.648 53.288 -21.374 1.00 39.53 188 LEU A N 1
ATOM 1525 C CA . LEU A 1 188 ? -21.894 53.992 -21.731 1.00 39.53 188 LEU A CA 1
ATOM 1526 C C . LEU A 1 188 ? -22.722 53.476 -22.925 1.00 39.53 188 LEU A C 1
ATOM 1528 O O . LEU A 1 188 ? -22.609 53.957 -24.047 1.00 39.53 188 LEU A O 1
ATOM 1532 N N . GLU A 1 189 ? -23.691 52.605 -22.621 1.00 40.12 189 GLU A N 1
ATOM 1533 C CA . GLU A 1 189 ? -24.975 52.589 -23.330 1.00 40.12 189 GLU A CA 1
ATOM 1534 C C . GLU A 1 189 ? -25.811 53.790 -22.856 1.00 40.12 189 GLU A C 1
ATOM 1536 O O . GLU A 1 189 ? -26.227 53.852 -21.699 1.00 40.12 189 GLU A O 1
ATOM 1541 N N . THR A 1 190 ? -26.061 54.753 -23.743 1.00 43.28 190 THR A N 1
ATOM 1542 C CA . THR A 1 190 ? -27.154 55.723 -23.600 1.00 43.28 190 THR A CA 1
ATOM 1543 C C . THR A 1 190 ? -28.178 55.437 -24.688 1.00 43.28 190 THR A C 1
ATOM 1545 O O . THR A 1 190 ? -27.900 55.602 -25.876 1.00 43.28 190 THR A O 1
ATOM 1548 N N . THR A 1 191 ? -29.350 54.972 -24.270 1.00 45.94 191 THR A N 1
ATOM 1549 C CA . THR A 1 191 ? -30.557 54.791 -25.084 1.00 45.94 191 THR A CA 1
ATOM 1550 C C . THR A 1 191 ? -31.012 56.116 -25.708 1.00 45.94 191 THR A C 1
ATOM 1552 O O . THR A 1 191 ? -30.965 57.136 -25.016 1.00 45.94 191 THR A O 1
ATOM 1555 N N . PRO A 1 192 ? -31.507 56.138 -26.958 1.00 48.03 192 PRO A N 1
ATOM 1556 C CA . PRO A 1 192 ? -32.162 57.315 -27.503 1.00 48.03 192 PRO A CA 1
ATOM 1557 C C . PRO A 1 192 ? -33.660 57.292 -27.164 1.00 48.03 192 PRO A C 1
ATOM 1559 O O . PRO A 1 192 ? -34.390 56.419 -27.624 1.00 48.03 192 PRO A O 1
ATOM 1562 N N . ASP A 1 193 ? -34.097 58.277 -26.384 1.00 40.72 193 ASP A N 1
ATOM 1563 C CA . ASP A 1 193 ? -35.495 58.676 -26.213 1.00 40.72 193 ASP A CA 1
ATOM 1564 C C . ASP A 1 193 ? -35.590 60.141 -26.655 1.00 40.72 193 ASP A C 1
ATOM 1566 O O . ASP A 1 193 ? -34.903 60.982 -26.075 1.00 40.72 193 ASP A O 1
ATOM 1570 N N . THR A 1 194 ? -36.374 60.434 -27.699 1.00 40.97 194 THR A N 1
ATOM 1571 C CA . THR A 1 194 ? -37.366 61.535 -27.794 1.00 40.97 194 THR A CA 1
ATOM 1572 C C . THR A 1 194 ? -37.740 61.895 -29.243 1.00 40.97 194 THR A C 1
ATOM 1574 O O . THR A 1 194 ? -36.889 62.188 -30.076 1.00 40.97 194 THR A O 1
ATOM 1577 N N . HIS A 1 195 ? -39.054 61.816 -29.486 1.00 40.34 195 HIS A N 1
ATOM 1578 C CA . HIS A 1 195 ? -39.949 62.680 -30.274 1.00 40.34 195 HIS A CA 1
ATOM 1579 C C . HIS A 1 195 ? -39.369 63.704 -31.270 1.00 40.34 195 HIS A C 1
ATOM 1581 O O . HIS A 1 195 ? -38.680 64.636 -30.868 1.00 40.34 195 HIS A O 1
ATOM 1587 N N . ASP A 1 196 ? -39.792 63.599 -32.536 1.00 37.94 196 ASP A N 1
ATOM 1588 C CA . ASP A 1 196 ? -40.872 64.419 -33.133 1.00 37.94 196 ASP A CA 1
ATOM 1589 C C . ASP A 1 196 ? -41.485 63.702 -34.353 1.00 37.94 196 ASP A C 1
ATOM 1591 O O . ASP A 1 196 ? -40.717 63.075 -35.123 1.00 37.94 196 ASP A O 1
#

Sequence (196 aa):
MRSLIATGWINFRMRAMLISHATFGLGLHWYEPALHLARLFTDFEPGIHYPQVQMQAGATGTNALRVYNPIKQAEDNDPDGEFVARWVPELTALPLEWRAKPWALPESLRQRFGFQPGEHYPLPHDFEAEARHWKKMLYELRRTPDAREASQAIVDKLASQRRPPAQRAKKAKPANRQQLSLFENGGLETTPDTHD

Radius of gyration: 28.19 Å; chains: 1; bounding box: 65×77×69 Å